Protein AF-A0A532VHI9-F1 (afdb_monomer)

Secondary structure (DSSP, 8-state):
-------S-GGG--EEEETTTTEEEESSS------PPPPHHHHHHIIIIIIHHHHHHHHHHHHHHHHHHHTT--HHHHHHHHHHHHHHHHHHHHHHHSPPBGGGTB--HHHH-TTS-TTS---HHHHHHHHHHHHHGGGGTS-PPPTTT------HHHHHHHHHHHHHHHHHHS-GGG--HHHHHHHHHHHHHHHT--TT-------TT------------

Sequence (221 aa):
MDDYYCEGRAEDVWGSWNSDEGIWRMSKGKKVKLCRPLTVNEKKEVLREHFYYEATMLDFSVERLVEYRKHNKEKIFENMAVDACLLHARNLLEFLFYPSNMKNGYIRAYDVETSWSTNQEKSLWIKKVQERVNDEVTHLTLGRISSRFSGMDWDCCAIRKEFFDVMVEFLSQLSEKYMDKKLGSLRKRISDVLGSYDPQDDSGVTNTSGKIVISRSWTSP

Nearest PDB structures (foldseek):
  8gjg-assembly1_A  TM=3.411E-01  e=8.410E-01  synthetic construct
  7nmz-assembly1_BA  TM=2.128E-01  e=2.151E+00  Homo sapiens

Solvent-accessible surface area (backbone atoms only — not comparable to full-atom values): 13719 Å² total; per-residue (Å²): 132,86,87,78,90,72,97,65,74,81,88,78,71,69,64,51,80,38,84,91,76,77,43,74,52,56,88,70,88,69,84,72,81,75,73,71,81,73,49,75,65,56,42,36,46,48,45,61,64,46,53,47,45,36,55,52,45,28,52,50,20,39,55,48,30,53,49,31,63,73,66,69,50,62,68,67,59,39,50,53,20,49,54,44,28,47,53,26,47,48,54,49,47,48,27,58,48,40,74,77,39,56,91,79,73,41,78,22,40,44,67,64,36,76,86,50,64,50,77,57,80,66,50,76,60,56,51,52,48,52,57,48,44,60,54,58,71,37,39,84,76,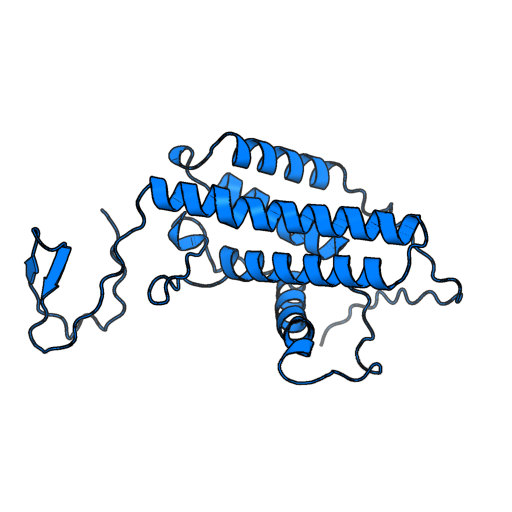80,54,76,78,56,83,88,72,65,81,63,84,81,59,51,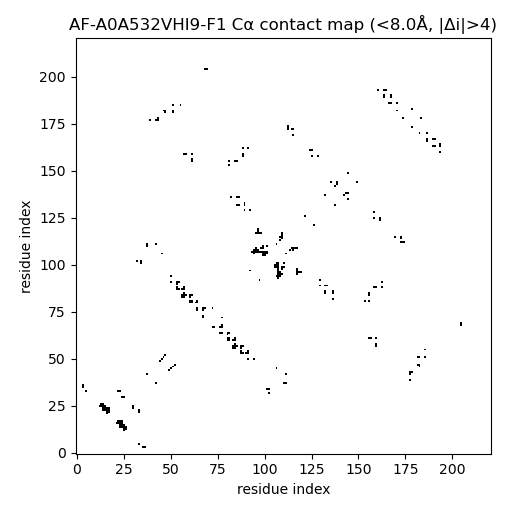65,61,52,51,51,57,51,43,57,53,48,47,52,52,64,68,70,48,59,69,94,60,62,45,74,66,56,54,50,48,48,49,52,47,49,53,52,63,74,66,63,58,90,80,71,68,76,69,82,70,65,99,70,85,70,88,82,82,76,89,74,90,78,85,135

pLDDT: mean 72.54, std 22.3, range [29.14, 97.81]

Structure (mmCIF, N/CA/C/O backbone):
data_AF-A0A532VHI9-F1
#
_entry.id   AF-A0A532VHI9-F1
#
loop_
_atom_site.group_PDB
_atom_site.id
_atom_site.type_symbol
_atom_site.label_atom_id
_atom_site.label_alt_id
_atom_site.label_comp_id
_atom_site.label_asym_id
_atom_site.label_entity_id
_atom_site.label_seq_id
_atom_site.pdbx_PDB_ins_code
_atom_site.Cartn_x
_atom_site.Cartn_y
_atom_site.Cartn_z
_atom_site.occupancy
_atom_site.B_iso_or_equiv
_atom_site.auth_seq_id
_atom_site.auth_comp_id
_atom_site.auth_asym_id
_atom_site.auth_atom_id
_atom_site.pdbx_PDB_model_num
ATOM 1 N N . MET A 1 1 ? -19.816 -3.657 22.963 1.00 32.84 1 MET A N 1
ATOM 2 C CA . MET A 1 1 ? -18.727 -4.223 23.777 1.00 32.84 1 MET A CA 1
ATOM 3 C C . MET A 1 1 ? -17.459 -3.759 23.109 1.00 32.84 1 MET A C 1
ATOM 5 O O . MET A 1 1 ? -17.293 -4.050 21.935 1.00 32.84 1 MET A O 1
ATOM 9 N N . ASP A 1 2 ? -16.681 -2.923 23.788 1.00 31.03 2 ASP A N 1
ATOM 10 C CA . ASP A 1 2 ? -15.383 -2.498 23.274 1.00 31.03 2 ASP A CA 1
ATOM 11 C C . ASP A 1 2 ? -14.382 -3.600 23.623 1.00 31.03 2 ASP A C 1
ATOM 13 O O . ASP A 1 2 ? -14.140 -3.871 24.801 1.00 31.03 2 ASP A O 1
ATOM 17 N N . ASP A 1 3 ? -13.869 -4.288 22.607 1.00 34.00 3 ASP A N 1
ATOM 18 C CA . ASP A 1 3 ? -12.936 -5.395 22.790 1.00 34.00 3 ASP A CA 1
ATOM 19 C C . ASP A 1 3 ? -11.543 -4.839 23.112 1.00 34.00 3 ASP A C 1
ATOM 21 O O . ASP A 1 3 ? -10.826 -4.316 22.257 1.00 34.00 3 ASP A O 1
ATOM 25 N N . TYR A 1 4 ? -11.156 -4.929 24.384 1.00 41.47 4 TYR A N 1
ATOM 26 C CA . TYR A 1 4 ? -9.804 -4.621 24.841 1.00 41.47 4 TYR A CA 1
ATOM 27 C C . TYR A 1 4 ? -8.943 -5.884 24.733 1.00 41.47 4 TYR A C 1
ATOM 29 O O . TYR A 1 4 ? -9.126 -6.839 25.485 1.00 41.47 4 TYR A O 1
ATOM 37 N N . TYR A 1 5 ? -7.984 -5.894 23.806 1.00 38.81 5 TYR A N 1
ATOM 38 C CA . TYR A 1 5 ? -7.060 -7.017 23.641 1.00 38.81 5 TYR A CA 1
ATOM 39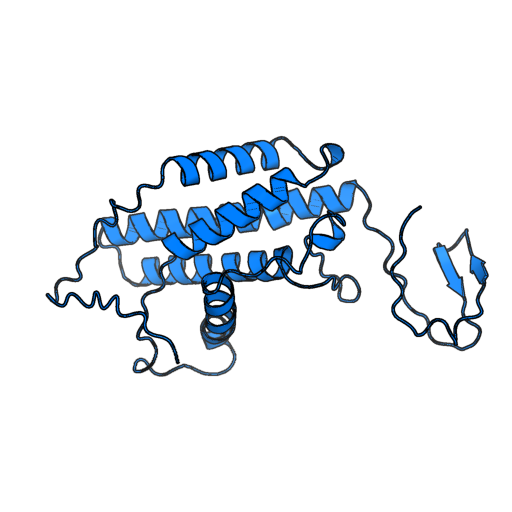 C C . TYR A 1 5 ? -5.941 -6.972 24.696 1.00 38.81 5 TYR A C 1
ATOM 41 O O . TYR A 1 5 ? -5.058 -6.111 24.665 1.00 38.81 5 TYR A O 1
ATOM 49 N N . CYS A 1 6 ? -5.953 -7.942 25.610 1.00 41.66 6 CYS A N 1
ATOM 50 C CA . CYS A 1 6 ? -4.854 -8.243 26.524 1.00 41.66 6 CYS A CA 1
ATOM 51 C C . CYS A 1 6 ? -4.321 -9.642 26.210 1.00 41.66 6 CYS A C 1
ATOM 53 O O . CYS A 1 6 ? -5.011 -10.629 26.437 1.00 41.66 6 CYS A O 1
ATOM 55 N N . GLU A 1 7 ? -3.074 -9.748 25.752 1.00 38.50 7 GLU A N 1
ATOM 56 C CA . GLU A 1 7 ? -2.365 -11.029 25.804 1.00 38.50 7 GLU A CA 1
ATOM 57 C C . GLU A 1 7 ? -1.610 -11.159 27.129 1.00 38.50 7 GLU A C 1
ATOM 59 O O . GLU A 1 7 ? -0.573 -10.528 27.353 1.00 38.50 7 GLU A O 1
ATOM 64 N N . GLY A 1 8 ? -2.173 -12.002 27.987 1.00 37.03 8 GLY A N 1
ATOM 65 C CA . GLY A 1 8 ? -1.601 -12.618 29.178 1.00 37.03 8 GLY A CA 1
ATOM 66 C C . GLY A 1 8 ? -2.524 -13.779 29.556 1.00 37.03 8 GLY A C 1
ATOM 67 O O . GLY A 1 8 ? -3.736 -13.656 29.393 1.00 37.03 8 GLY A O 1
ATOM 68 N N . ARG A 1 9 ? -1.982 -14.928 29.985 1.00 37.00 9 ARG A N 1
ATOM 69 C CA . ARG A 1 9 ? -2.801 -16.075 30.418 1.00 37.00 9 ARG A CA 1
ATOM 70 C C . ARG A 1 9 ? -3.832 -15.598 31.449 1.00 37.00 9 ARG A C 1
ATOM 72 O O . ARG A 1 9 ? -3.457 -14.973 32.437 1.00 37.00 9 ARG A O 1
ATOM 79 N N . ALA A 1 10 ? -5.108 -15.905 31.209 1.00 41.97 10 ALA A N 1
ATOM 80 C CA . ALA A 1 10 ? -6.239 -15.488 32.044 1.00 41.97 10 ALA A CA 1
ATOM 81 C C . ALA A 1 10 ? -6.128 -15.946 33.515 1.00 41.97 10 ALA A C 1
ATOM 83 O O . ALA A 1 10 ? -6.835 -15.436 34.376 1.00 41.97 10 ALA A O 1
ATOM 84 N N . GLU A 1 11 ? -5.225 -16.882 33.808 1.00 40.16 11 GLU A N 1
ATOM 85 C CA . GLU A 1 11 ? -5.067 -17.510 35.119 1.00 40.16 11 GLU A CA 1
ATOM 86 C C . GLU A 1 11 ? -4.307 -16.644 36.149 1.00 40.16 11 GLU A C 1
ATOM 88 O O . GLU A 1 11 ? -4.410 -16.911 37.343 1.00 40.16 11 GLU A O 1
ATOM 93 N N . ASP A 1 12 ? -3.631 -15.560 35.736 1.00 40.38 12 ASP A N 1
ATOM 94 C CA . ASP A 1 12 ? -2.773 -14.752 36.632 1.00 40.38 12 ASP A CA 1
ATOM 95 C C . ASP A 1 12 ? -3.291 -13.327 36.931 1.00 40.38 12 ASP A C 1
ATOM 97 O O . ASP A 1 12 ? -2.598 -12.527 37.568 1.00 40.38 12 ASP A O 1
ATOM 101 N N . VAL A 1 13 ? -4.496 -12.962 36.479 1.00 44.62 13 VAL A N 1
ATOM 102 C CA . VAL A 1 13 ? -4.942 -11.557 36.452 1.00 44.62 13 VAL A CA 1
ATOM 103 C C . VAL A 1 13 ? -6.152 -11.319 37.357 1.00 44.62 13 VAL A C 1
ATOM 105 O O . VAL A 1 13 ? -7.290 -11.254 36.908 1.00 44.62 13 VAL A O 1
ATOM 108 N N . TRP A 1 14 ? -5.896 -11.115 38.652 1.00 42.75 14 TRP A N 1
ATOM 109 C CA . TRP A 1 14 ? -6.848 -10.444 39.544 1.00 42.75 14 TRP A CA 1
ATOM 110 C C . TRP A 1 14 ? -6.468 -8.962 39.637 1.00 42.75 14 TRP A C 1
ATOM 112 O O . TRP A 1 14 ? -5.385 -8.611 40.116 1.00 42.75 14 TRP A O 1
ATOM 122 N N . GLY A 1 15 ? -7.347 -8.084 39.164 1.00 53.50 15 GLY A N 1
ATOM 123 C CA . GLY A 1 15 ? -7.176 -6.633 39.228 1.00 53.50 15 GLY A CA 1
ATOM 124 C C . GLY A 1 15 ? -8.520 -5.914 39.295 1.00 53.50 15 GLY A C 1
ATOM 125 O O . GLY A 1 15 ? -9.573 -6.533 39.155 1.00 53.50 15 GLY A O 1
ATOM 126 N N . SER A 1 16 ? -8.482 -4.607 39.532 1.00 46.72 16 SER A N 1
ATOM 127 C CA . SER A 1 16 ? -9.664 -3.747 39.484 1.00 46.72 16 SER A CA 1
ATOM 128 C C . SER A 1 16 ? -9.492 -2.668 38.418 1.00 46.72 16 SER A C 1
ATOM 130 O O . SER A 1 16 ? -8.393 -2.145 38.193 1.00 46.72 16 SER A O 1
ATOM 132 N N . TRP A 1 17 ? -10.593 -2.361 37.735 1.00 50.62 17 TRP A N 1
ATOM 133 C CA . TRP A 1 17 ? -10.677 -1.260 36.783 1.00 50.62 17 TRP A CA 1
ATOM 134 C C . TRP A 1 17 ? -10.749 0.075 37.529 1.00 50.62 17 TRP A C 1
ATOM 136 O O . TRP A 1 17 ? -11.600 0.238 38.403 1.00 50.62 17 TRP A O 1
ATOM 146 N N . ASN A 1 18 ? -9.881 1.026 37.173 1.00 54.66 18 ASN A N 1
ATOM 147 C CA . ASN A 1 18 ? -10.002 2.418 37.604 1.00 54.66 18 ASN A CA 1
ATOM 148 C C . ASN A 1 18 ? -10.544 3.268 36.445 1.00 54.66 18 ASN A C 1
ATOM 150 O O . ASN A 1 18 ? -9.825 3.523 35.474 1.00 54.66 18 ASN A O 1
ATOM 154 N N . SER A 1 19 ? -11.802 3.704 36.556 1.00 44.75 19 SER A N 1
ATOM 155 C CA . SER A 1 19 ? -12.499 4.493 35.532 1.00 44.75 19 SER A CA 1
ATOM 156 C C . SER A 1 19 ? -11.853 5.846 35.255 1.00 44.75 19 SER A C 1
ATOM 158 O O . SER A 1 19 ? -11.925 6.319 34.125 1.00 44.75 19 SER A O 1
ATOM 160 N N . ASP A 1 20 ? -11.194 6.439 36.249 1.00 44.94 20 ASP A N 1
ATOM 161 C CA . ASP A 1 20 ? -10.670 7.805 36.152 1.00 44.94 20 ASP A CA 1
ATOM 162 C C . ASP A 1 20 ? -9.334 7.854 35.402 1.00 44.94 20 ASP A C 1
ATOM 164 O O . ASP A 1 20 ? -8.968 8.866 34.810 1.00 44.94 20 ASP A O 1
ATOM 168 N N . GLU A 1 21 ? -8.605 6.737 35.402 1.00 47.91 21 GLU A N 1
ATOM 169 C CA . GLU A 1 21 ? -7.289 6.618 34.769 1.00 47.91 21 GLU A CA 1
ATOM 170 C C . GLU A 1 21 ? -7.330 5.794 33.474 1.00 47.91 21 GLU A C 1
ATOM 172 O O . GLU A 1 21 ? -6.388 5.848 32.685 1.00 47.91 21 GLU A O 1
ATOM 177 N N . GLY A 1 22 ? -8.388 5.006 33.249 1.00 48.16 22 GLY A N 1
ATOM 178 C CA . GLY A 1 22 ? -8.462 4.060 32.132 1.00 48.16 22 GLY A CA 1
ATOM 179 C C . GLY A 1 22 ? -7.427 2.930 32.229 1.00 48.16 22 GLY A C 1
ATOM 180 O O . GLY A 1 22 ? -6.965 2.420 31.207 1.00 48.16 22 GLY A O 1
ATOM 181 N N . ILE A 1 23 ? -7.010 2.565 33.448 1.00 46.72 23 ILE A N 1
ATOM 182 C CA . ILE A 1 23 ? -5.926 1.607 33.711 1.00 46.72 23 ILE A CA 1
ATOM 183 C C . ILE A 1 23 ? -6.438 0.465 34.599 1.00 46.72 23 ILE A C 1
ATOM 185 O O . ILE A 1 23 ? -7.063 0.693 35.635 1.00 46.72 23 ILE A O 1
ATOM 189 N N . TRP A 1 24 ? -6.099 -0.775 34.231 1.00 50.56 24 TRP A N 1
ATOM 190 C CA . TRP A 1 24 ? -6.178 -1.928 35.132 1.00 50.56 24 TRP A CA 1
ATOM 191 C C . TRP A 1 24 ? -4.987 -1.933 36.093 1.00 50.56 24 TRP A C 1
ATOM 193 O O . TRP A 1 24 ? -3.831 -1.984 35.662 1.00 50.56 24 TRP A O 1
ATOM 203 N N . ARG A 1 25 ? -5.249 -1.913 37.405 1.00 45.59 25 ARG A N 1
ATOM 204 C CA . ARG A 1 25 ? -4.199 -2.078 38.423 1.00 45.59 25 ARG A CA 1
ATOM 205 C C . ARG A 1 25 ? -4.086 -3.556 38.800 1.00 45.59 25 ARG A C 1
ATOM 207 O O . ARG A 1 25 ? -5.011 -4.128 39.368 1.00 45.59 25 ARG A O 1
ATOM 214 N N . MET A 1 26 ? -2.946 -4.171 38.476 1.00 52.72 26 MET A N 1
ATOM 215 C CA . MET A 1 26 ? -2.630 -5.552 38.863 1.00 52.72 26 MET A CA 1
ATOM 216 C C . MET A 1 26 ? -1.827 -5.603 40.167 1.00 52.72 26 MET A C 1
ATOM 218 O O . MET A 1 26 ? -0.990 -4.733 40.420 1.00 52.72 26 MET A O 1
ATOM 222 N N . SER A 1 27 ? -2.045 -6.647 40.976 1.00 47.78 27 SER A N 1
ATOM 223 C CA . SER A 1 27 ? -1.503 -6.777 42.341 1.00 47.78 27 SER A CA 1
ATOM 224 C C . SER A 1 27 ? 0.020 -6.962 42.437 1.00 47.78 27 SER A C 1
ATOM 226 O O . SER A 1 27 ? 0.568 -6.907 43.535 1.00 47.78 27 SER A O 1
ATOM 228 N N . LYS A 1 28 ? 0.748 -7.118 41.322 1.00 52.69 28 LYS A N 1
ATOM 229 C CA . LYS A 1 28 ? 2.218 -7.204 41.327 1.00 52.69 28 LYS A CA 1
ATOM 230 C C . LYS A 1 28 ? 2.853 -6.449 40.158 1.00 52.69 28 LYS A C 1
ATOM 232 O O . LYS A 1 28 ? 3.155 -7.020 39.118 1.00 52.69 28 LYS A O 1
ATOM 237 N N . GLY A 1 29 ? 3.080 -5.150 40.361 1.00 49.00 29 GLY A N 1
ATOM 238 C CA . GLY A 1 29 ? 4.249 -4.380 39.894 1.00 49.00 29 GLY A CA 1
ATOM 239 C C . GLY A 1 29 ? 4.540 -4.205 38.395 1.00 49.00 29 GLY A C 1
ATOM 240 O O . GLY A 1 29 ? 5.327 -3.324 38.053 1.00 49.00 29 GLY A O 1
ATOM 241 N N . LYS A 1 30 ? 3.937 -4.966 37.478 1.00 46.50 30 LYS A N 1
ATOM 242 C CA . LYS A 1 30 ? 4.158 -4.799 36.036 1.00 46.50 30 LYS A CA 1
ATOM 243 C C . LYS A 1 30 ? 3.080 -3.877 35.474 1.00 46.50 30 LYS A C 1
ATOM 245 O O . LYS A 1 30 ? 1.949 -4.296 35.247 1.00 46.50 30 LYS A O 1
ATOM 250 N N . LYS A 1 31 ? 3.426 -2.600 35.268 1.00 47.69 31 LYS A N 1
ATOM 251 C CA . LYS A 1 31 ? 2.578 -1.655 34.528 1.00 47.69 31 LYS A CA 1
ATOM 252 C C . LYS A 1 31 ? 2.482 -2.141 33.082 1.00 47.69 31 LYS A C 1
ATOM 254 O O . LYS A 1 31 ? 3.381 -1.897 32.282 1.00 47.69 31 LYS A O 1
ATOM 259 N N . VAL A 1 32 ? 1.418 -2.862 32.753 1.00 51.28 32 VAL A N 1
ATOM 260 C CA . VAL A 1 32 ? 1.070 -3.125 31.358 1.00 51.28 32 VAL A CA 1
ATOM 261 C C . VAL A 1 32 ? 0.472 -1.830 30.825 1.00 51.28 32 VAL A C 1
ATOM 263 O O . VAL A 1 32 ? -0.560 -1.375 31.314 1.00 51.28 32 VAL A O 1
ATOM 266 N N . LYS A 1 33 ? 1.141 -1.192 29.861 1.00 53.00 33 LYS A N 1
ATOM 267 C CA . LYS A 1 33 ? 0.544 -0.076 29.127 1.00 53.00 33 LYS A CA 1
ATOM 268 C C . LYS A 1 33 ? -0.559 -0.676 28.260 1.00 53.00 33 LYS A C 1
ATOM 270 O O . LYS A 1 33 ? -0.270 -1.268 27.225 1.00 53.00 33 LYS A O 1
ATOM 275 N N . LEU A 1 34 ? -1.801 -0.594 28.732 1.00 52.94 34 LEU A N 1
ATOM 276 C CA . LEU A 1 34 ? -2.970 -0.909 27.922 1.00 52.94 34 LEU A CA 1
ATOM 277 C C . LEU A 1 34 ? -2.932 0.001 26.694 1.00 52.94 34 LEU A C 1
ATOM 279 O O . LEU A 1 34 ? -2.950 1.228 26.811 1.00 52.94 34 LEU A O 1
ATOM 283 N N . CYS A 1 35 ? -2.828 -0.602 25.514 1.00 63.97 35 CYS A N 1
ATOM 284 C CA . CYS A 1 35 ? -3.107 0.104 24.277 1.00 63.97 35 CYS A CA 1
ATOM 285 C C . CYS A 1 35 ? -4.603 0.401 24.296 1.00 63.97 35 CYS A C 1
ATOM 287 O O . CYS A 1 35 ? -5.418 -0.512 24.177 1.00 63.97 35 CYS A O 1
ATOM 289 N N . ARG A 1 36 ? -4.974 1.665 24.523 1.00 81.69 36 ARG A N 1
ATOM 290 C CA . ARG A 1 36 ? -6.371 2.062 24.363 1.00 81.69 36 ARG A CA 1
ATOM 291 C C . ARG A 1 36 ? -6.799 1.819 22.908 1.00 81.69 36 ARG A C 1
ATOM 293 O O . ARG A 1 36 ? -5.963 1.984 22.014 1.00 81.69 36 ARG A O 1
ATOM 300 N N . PRO A 1 37 ? -8.074 1.488 22.660 1.00 83.31 37 PRO A N 1
ATOM 301 C CA . PRO A 1 37 ? -8.613 1.461 21.311 1.00 83.31 37 PRO A CA 1
ATOM 302 C C . PRO A 1 37 ? -8.367 2.793 20.596 1.00 83.31 37 PRO A C 1
ATOM 304 O O . P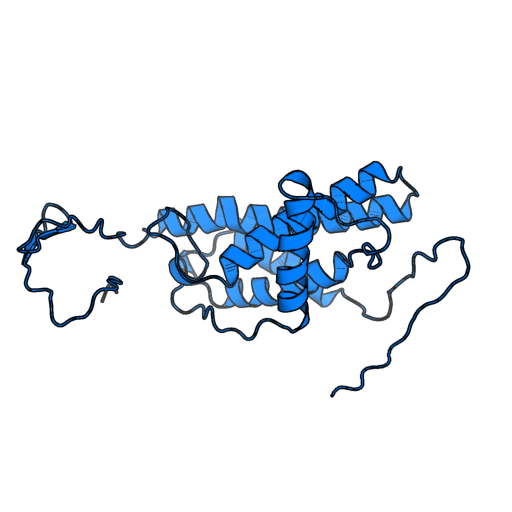RO A 1 37 ? -8.391 3.868 21.212 1.00 83.31 37 PRO A O 1
ATOM 307 N N . LEU A 1 38 ? -8.137 2.716 19.285 1.00 87.69 38 LEU A N 1
ATOM 308 C CA . LEU A 1 38 ? -8.064 3.905 18.445 1.00 87.69 38 LEU A CA 1
ATOM 309 C C . LEU A 1 38 ? -9.434 4.581 18.398 1.00 87.69 38 LEU A C 1
ATOM 311 O O . LEU A 1 38 ? -10.461 3.945 18.144 1.00 87.69 38 LEU A O 1
ATOM 315 N N . THR A 1 39 ? -9.437 5.893 18.592 1.00 92.75 39 THR A N 1
ATOM 316 C CA . THR A 1 39 ? -10.614 6.728 18.371 1.00 92.75 39 THR A CA 1
ATOM 317 C C . THR A 1 39 ? -10.981 6.747 16.888 1.00 92.75 39 THR A C 1
ATOM 319 O O . THR A 1 39 ? -10.168 6.460 16.007 1.00 92.75 39 THR A O 1
ATOM 322 N N . VAL A 1 40 ? -12.219 7.145 16.580 1.00 92.25 40 VAL A N 1
ATOM 323 C CA . VAL A 1 40 ? -12.673 7.298 15.187 1.00 92.25 40 VAL A CA 1
ATOM 324 C C . VAL A 1 40 ? -11.785 8.270 14.403 1.00 92.25 40 VAL A C 1
ATOM 326 O O . VAL A 1 40 ? -11.520 8.032 13.228 1.00 92.25 40 VAL A O 1
ATOM 329 N N . ASN A 1 41 ? -11.305 9.338 15.044 1.00 93.25 41 ASN A N 1
ATOM 330 C CA . ASN A 1 41 ? -10.456 10.332 14.392 1.00 93.25 41 ASN A CA 1
ATOM 331 C C . ASN A 1 41 ? -9.055 9.788 14.102 1.00 93.25 41 ASN A C 1
ATOM 333 O O . ASN A 1 41 ? -8.577 9.971 12.990 1.00 93.25 41 ASN A O 1
ATOM 337 N N . GLU A 1 42 ? -8.449 9.050 15.034 1.00 93.00 42 GLU A N 1
ATOM 338 C CA . GLU A 1 42 ? -7.143 8.414 14.802 1.00 93.00 42 GLU A CA 1
ATOM 339 C C . GLU A 1 42 ? -7.210 7.388 13.671 1.00 93.00 42 GLU A C 1
ATOM 341 O O . GLU A 1 42 ? -6.346 7.363 12.801 1.00 93.00 42 GLU A O 1
ATOM 346 N N . LYS A 1 43 ? -8.279 6.584 13.622 1.00 94.38 43 LYS A N 1
ATOM 347 C CA . LYS A 1 43 ? -8.512 5.649 12.512 1.00 94.38 43 LYS A CA 1
ATOM 348 C C . LYS A 1 43 ? -8.609 6.378 11.171 1.00 94.38 43 LYS A C 1
ATOM 350 O O . LYS A 1 43 ? -7.984 5.963 10.199 1.00 94.38 43 LYS A O 1
ATOM 355 N N . LYS A 1 44 ? -9.357 7.486 11.118 1.00 94.88 44 LYS A N 1
ATOM 356 C CA . LYS A 1 44 ? -9.456 8.328 9.915 1.00 94.88 44 LYS A CA 1
ATOM 357 C C . LYS A 1 44 ? -8.114 8.927 9.516 1.00 94.88 44 LYS A C 1
ATOM 359 O O . LYS A 1 44 ? -7.810 8.966 8.332 1.00 94.88 44 LYS A O 1
ATOM 364 N N . GLU A 1 45 ? -7.338 9.410 10.476 1.00 93.44 45 GLU A N 1
ATOM 365 C CA . GLU A 1 45 ? -6.027 10.004 10.226 1.00 93.44 45 GLU A CA 1
ATOM 366 C C . GLU A 1 45 ? -5.060 8.973 9.647 1.00 93.44 45 GLU A C 1
ATOM 368 O O . GLU A 1 45 ? -4.488 9.212 8.588 1.00 93.44 45 GLU A O 1
ATOM 373 N N . VAL A 1 46 ? -4.988 7.777 10.239 1.00 94.25 46 VAL A N 1
ATOM 374 C CA . VAL A 1 46 ? -4.175 6.670 9.711 1.00 94.25 46 VAL A CA 1
ATOM 375 C C . VAL A 1 46 ? -4.558 6.331 8.274 1.00 94.25 46 VAL A C 1
ATOM 377 O O . VAL A 1 46 ? -3.690 6.183 7.414 1.00 94.25 46 VAL A O 1
ATOM 380 N N . LEU A 1 47 ? -5.856 6.246 7.985 1.00 96.06 47 LEU A N 1
ATOM 381 C CA . LEU A 1 47 ? -6.317 5.942 6.635 1.00 96.06 47 LEU A CA 1
ATOM 382 C C . LEU A 1 47 ? -5.993 7.061 5.632 1.00 96.06 47 LEU A C 1
ATOM 384 O O . LEU A 1 47 ? -5.616 6.782 4.494 1.00 96.06 47 LEU A O 1
ATOM 388 N N . ARG A 1 48 ? -6.150 8.327 6.031 1.00 92.44 48 ARG A N 1
ATOM 389 C CA . ARG A 1 48 ? -5.988 9.489 5.141 1.00 92.44 48 ARG A CA 1
ATOM 390 C C . ARG A 1 48 ? -4.538 9.889 4.916 1.00 92.44 48 ARG A C 1
ATOM 392 O O . ARG A 1 48 ? -4.217 10.327 3.815 1.00 92.44 48 ARG A O 1
ATOM 399 N N . GLU A 1 49 ? -3.705 9.791 5.942 1.00 91.31 49 GLU A N 1
ATOM 400 C CA . GLU A 1 49 ? -2.326 10.280 5.907 1.00 91.31 49 GLU A CA 1
ATOM 401 C C . GLU A 1 49 ? -1.333 9.161 5.602 1.00 91.31 49 GLU A C 1
ATOM 403 O O . GLU A 1 49 ? -0.353 9.404 4.907 1.00 91.31 49 GLU A O 1
ATOM 408 N N . HIS A 1 50 ? -1.599 7.925 6.041 1.00 94.25 50 HIS A N 1
ATOM 409 C CA . HIS A 1 50 ? -0.693 6.802 5.796 1.00 94.25 50 HIS A CA 1
ATOM 410 C C . HIS A 1 50 ? -1.207 5.894 4.686 1.00 94.25 50 HIS A C 1
ATOM 412 O O . HIS A 1 50 ? -0.592 5.831 3.629 1.00 94.25 50 HIS A O 1
ATOM 418 N N . PHE A 1 51 ? -2.359 5.243 4.857 1.00 96.75 51 PHE A N 1
ATOM 419 C CA . PHE A 1 51 ? -2.831 4.271 3.861 1.00 96.75 51 PHE A CA 1
ATOM 420 C C . PHE A 1 51 ? -3.023 4.897 2.468 1.00 96.75 51 PHE A C 1
ATOM 422 O O . PHE A 1 51 ? -2.502 4.384 1.479 1.00 96.75 51 PHE A O 1
ATOM 429 N N . TYR A 1 52 ? -3.711 6.042 2.385 1.00 97.19 52 TYR A N 1
ATOM 430 C CA . TYR A 1 52 ? -3.903 6.761 1.123 1.00 97.19 52 TYR A CA 1
ATOM 431 C C . TYR A 1 52 ? -2.576 7.198 0.485 1.00 97.19 52 TYR A C 1
ATOM 433 O O . TYR A 1 52 ? -2.427 7.109 -0.736 1.00 97.19 52 TYR A O 1
ATOM 441 N N . TYR A 1 53 ? -1.625 7.675 1.295 1.00 96.94 53 TYR A N 1
ATOM 442 C CA . TYR A 1 53 ? -0.307 8.091 0.818 1.00 96.94 53 TYR A CA 1
ATOM 443 C C . TYR A 1 53 ? 0.443 6.908 0.207 1.00 96.94 53 TYR A C 1
ATOM 445 O O . TYR A 1 53 ? 0.825 6.978 -0.958 1.00 96.94 53 TYR A O 1
ATOM 453 N N . GLU A 1 54 ? 0.569 5.801 0.940 1.00 97.75 54 GLU A N 1
ATOM 454 C CA . GLU A 1 54 ? 1.281 4.607 0.474 1.00 97.75 54 GLU A CA 1
ATOM 455 C C . GLU A 1 54 ? 0.644 4.028 -0.802 1.00 97.75 54 GLU A C 1
ATOM 457 O O . GLU A 1 54 ? 1.348 3.727 -1.765 1.00 97.75 54 GLU A O 1
ATOM 462 N N . ALA A 1 55 ? -0.691 3.955 -0.864 1.00 97.44 55 ALA A N 1
ATOM 463 C CA . ALA A 1 55 ? -1.419 3.493 -2.048 1.00 97.44 55 ALA A CA 1
ATOM 464 C C . ALA A 1 55 ? -1.177 4.389 -3.275 1.00 97.44 55 ALA A C 1
ATOM 466 O O . ALA A 1 55 ? -0.924 3.899 -4.378 1.00 97.44 55 ALA A O 1
ATOM 467 N N . THR A 1 56 ? -1.226 5.710 -3.084 1.00 97.00 56 THR A N 1
ATOM 468 C CA . THR A 1 56 ? -1.006 6.683 -4.165 1.00 97.00 56 THR A CA 1
ATOM 469 C C . THR A 1 56 ? 0.444 6.663 -4.639 1.00 97.00 56 THR A C 1
ATOM 471 O O . THR A 1 56 ? 0.701 6.759 -5.838 1.00 97.00 56 THR A O 1
ATOM 474 N N . MET A 1 57 ? 1.394 6.526 -3.716 1.00 97.81 57 MET A N 1
ATOM 475 C CA . MET A 1 57 ? 2.814 6.477 -4.040 1.00 97.81 57 MET A CA 1
ATOM 476 C C . MET A 1 57 ? 3.199 5.185 -4.761 1.00 97.81 57 MET A C 1
ATOM 478 O O . MET A 1 57 ? 3.981 5.242 -5.712 1.00 97.81 57 MET A O 1
ATOM 482 N N . LEU A 1 58 ? 2.609 4.044 -4.382 1.00 96.44 58 LEU A N 1
ATOM 483 C CA . LEU A 1 58 ? 2.748 2.799 -5.136 1.00 96.44 58 LEU A CA 1
ATOM 484 C C . LEU A 1 58 ? 2.282 2.997 -6.584 1.00 96.44 58 LEU A C 1
ATOM 486 O O . LEU A 1 58 ? 3.046 2.729 -7.508 1.00 96.44 58 LEU A O 1
ATOM 490 N N . ASP A 1 59 ? 1.074 3.525 -6.793 1.00 96.81 59 ASP A N 1
ATOM 491 C CA . ASP A 1 59 ? 0.547 3.749 -8.144 1.00 96.81 59 ASP A CA 1
ATOM 492 C C . ASP A 1 59 ? 1.433 4.694 -8.965 1.00 96.81 59 ASP A C 1
ATOM 494 O O . ASP A 1 59 ? 1.867 4.367 -10.070 1.00 96.81 59 ASP A O 1
ATOM 498 N N . PHE A 1 60 ? 1.779 5.839 -8.376 1.00 96.75 60 PHE A N 1
ATOM 499 C CA . PHE A 1 60 ? 2.618 6.850 -9.006 1.00 96.75 60 PHE A CA 1
ATOM 500 C C . PHE A 1 60 ? 3.993 6.301 -9.400 1.00 96.75 60 PHE A C 1
ATOM 502 O O . PHE A 1 60 ? 4.481 6.586 -10.493 1.00 96.75 60 PHE A O 1
ATOM 509 N N . SER A 1 61 ? 4.627 5.508 -8.531 1.00 96.12 61 SER A N 1
ATOM 510 C CA . SER A 1 61 ? 5.938 4.915 -8.816 1.00 96.12 61 SER A CA 1
ATOM 511 C C . SER A 1 61 ? 5.894 3.986 -10.033 1.00 96.12 61 SER A C 1
ATOM 513 O O . SER A 1 61 ? 6.796 4.014 -10.870 1.00 96.12 61 SER A O 1
ATOM 515 N N . VAL A 1 62 ? 4.801 3.237 -10.195 1.00 94.81 62 VAL A N 1
ATOM 516 C CA . VAL A 1 62 ? 4.598 2.322 -11.323 1.00 94.81 62 VAL A CA 1
ATOM 517 C C . VAL A 1 62 ? 4.307 3.102 -12.605 1.00 94.81 62 VAL A C 1
ATOM 519 O O . VAL A 1 62 ? 4.909 2.812 -13.637 1.00 94.81 62 VAL A O 1
ATOM 522 N N . GLU A 1 63 ? 3.459 4.135 -12.549 1.00 95.00 63 GLU A N 1
ATOM 523 C CA . GLU A 1 63 ? 3.219 5.040 -13.686 1.00 95.00 63 GLU A CA 1
ATOM 524 C C . GLU A 1 63 ? 4.525 5.678 -14.184 1.00 95.00 63 GLU A C 1
ATOM 526 O O . GLU A 1 63 ? 4.803 5.685 -15.386 1.00 95.00 63 GLU A O 1
ATOM 531 N N . ARG A 1 64 ? 5.363 6.164 -13.259 1.00 95.12 64 ARG A N 1
ATOM 532 C CA . ARG A 1 64 ? 6.674 6.743 -13.582 1.00 95.12 64 ARG A CA 1
ATOM 533 C C . ARG A 1 64 ? 7.628 5.709 -14.167 1.00 95.12 64 ARG A C 1
ATOM 535 O O . ARG A 1 64 ? 8.301 6.015 -15.145 1.00 95.12 64 ARG A O 1
ATOM 542 N N . LEU A 1 65 ? 7.663 4.488 -13.633 1.00 91.19 65 LEU A N 1
ATOM 543 C CA . LEU A 1 65 ? 8.493 3.413 -14.182 1.00 91.19 65 LEU A CA 1
ATOM 544 C C . LEU A 1 65 ? 8.120 3.094 -15.637 1.00 91.19 65 LEU A C 1
ATOM 546 O O . LEU A 1 65 ? 9.008 2.974 -16.484 1.00 91.19 65 LEU A O 1
ATOM 550 N N . VAL A 1 66 ? 6.822 2.988 -15.937 1.00 92.12 66 VAL A N 1
ATOM 551 C CA . VAL A 1 66 ? 6.321 2.765 -17.305 1.00 92.12 66 VAL A CA 1
ATOM 552 C C . VAL A 1 66 ? 6.733 3.915 -18.223 1.00 92.12 66 VAL A C 1
ATOM 554 O O . VAL A 1 66 ? 7.246 3.681 -19.317 1.00 92.12 66 VAL A O 1
ATOM 557 N N . GLU A 1 67 ? 6.568 5.159 -17.772 1.00 92.31 67 GLU A N 1
ATOM 558 C CA . GLU A 1 67 ? 6.976 6.347 -18.523 1.00 92.31 67 GLU A CA 1
ATOM 559 C C . GLU A 1 67 ? 8.490 6.367 -18.801 1.00 92.31 67 GLU A C 1
ATOM 561 O O . GLU A 1 67 ? 8.912 6.609 -19.934 1.00 92.31 67 GLU A O 1
ATOM 566 N N . TYR A 1 68 ? 9.318 6.072 -17.797 1.00 90.06 68 TYR A N 1
ATOM 567 C CA . TYR A 1 68 ? 10.775 6.066 -17.930 1.00 90.06 68 TYR A CA 1
ATOM 568 C C . TYR A 1 68 ? 11.264 5.007 -18.912 1.00 90.06 68 TYR A C 1
ATOM 570 O O . TYR A 1 68 ? 12.081 5.330 -19.780 1.00 90.06 68 TYR A O 1
ATOM 578 N N . ARG A 1 69 ? 10.699 3.795 -18.843 1.00 86.94 69 ARG A N 1
ATOM 579 C CA . ARG A 1 69 ? 10.982 2.714 -19.798 1.00 86.94 69 ARG A CA 1
ATOM 580 C C . ARG A 1 69 ? 10.539 3.088 -21.214 1.00 86.94 69 ARG A C 1
ATOM 582 O O . ARG A 1 69 ? 11.298 2.912 -22.159 1.00 86.94 69 ARG A O 1
ATOM 589 N N . LYS A 1 70 ? 9.345 3.674 -21.372 1.00 89.25 70 LYS A N 1
ATOM 590 C CA . LYS A 1 70 ? 8.809 4.094 -22.681 1.00 89.25 70 LYS A CA 1
ATOM 591 C C . LYS A 1 70 ? 9.662 5.169 -23.356 1.00 89.25 70 LYS A C 1
ATOM 593 O O . LYS A 1 70 ? 9.804 5.172 -24.576 1.00 89.25 70 LYS A O 1
ATOM 598 N N . HIS A 1 71 ? 10.208 6.097 -22.576 1.00 89.38 71 HIS A N 1
ATOM 599 C CA . HIS A 1 71 ? 10.994 7.219 -23.086 1.00 89.38 71 HIS A CA 1
ATOM 600 C C . HIS A 1 71 ? 12.510 6.984 -23.049 1.00 89.38 71 HIS A C 1
ATOM 602 O O . HIS A 1 71 ? 13.255 7.944 -23.254 1.00 89.38 71 HIS A O 1
ATOM 608 N N . ASN A 1 72 ? 12.967 5.745 -22.808 1.00 83.31 72 ASN A N 1
ATOM 609 C CA . ASN A 1 72 ? 14.386 5.378 -22.701 1.00 83.31 72 ASN A CA 1
ATOM 610 C C . ASN A 1 72 ? 15.176 6.350 -21.807 1.00 83.31 72 ASN A C 1
ATOM 612 O O . ASN A 1 72 ? 16.241 6.848 -22.182 1.00 83.31 72 ASN A O 1
ATOM 616 N N . LYS A 1 73 ? 14.609 6.691 -20.644 1.00 81.25 73 LYS A N 1
ATOM 617 C CA . LYS A 1 73 ? 15.275 7.561 -19.669 1.00 81.25 73 LYS A CA 1
ATOM 618 C C . LYS A 1 73 ? 16.499 6.858 -19.084 1.00 81.25 73 LYS A C 1
ATOM 620 O O . LYS A 1 73 ? 16.653 5.644 -19.174 1.00 81.25 73 LYS A O 1
ATOM 625 N N . GLU A 1 74 ? 17.382 7.638 -18.466 1.00 83.44 74 GLU A N 1
ATOM 626 C CA . GLU A 1 74 ? 18.551 7.081 -17.791 1.00 83.44 74 GLU A CA 1
ATOM 627 C C . GLU A 1 74 ? 18.144 6.029 -16.753 1.00 83.44 74 GLU A C 1
ATOM 629 O O . GLU A 1 74 ? 17.187 6.218 -15.997 1.00 83.44 74 GLU A O 1
ATOM 634 N N . LYS A 1 75 ? 18.927 4.946 -16.672 1.00 81.94 75 LYS A N 1
ATOM 635 C CA . LYS A 1 75 ? 18.657 3.804 -15.788 1.00 81.94 75 LYS A CA 1
ATOM 636 C C . LYS A 1 75 ? 18.474 4.202 -14.319 1.00 81.94 75 LYS A C 1
ATOM 638 O O . LYS A 1 75 ? 17.763 3.523 -13.586 1.00 81.94 75 LYS A O 1
ATOM 643 N N . ILE A 1 76 ? 19.079 5.313 -13.894 1.00 84.75 76 ILE A N 1
ATOM 644 C CA . ILE A 1 76 ? 18.928 5.843 -12.536 1.00 84.75 76 ILE A CA 1
ATOM 645 C C . ILE A 1 76 ? 17.469 6.176 -12.196 1.00 84.75 76 ILE A C 1
ATOM 647 O O . ILE A 1 76 ? 17.024 5.855 -11.100 1.00 84.75 76 ILE A O 1
ATOM 651 N N . PHE A 1 77 ? 16.698 6.727 -13.138 1.00 87.69 77 PHE A N 1
ATOM 652 C CA . PHE A 1 77 ? 15.292 7.064 -12.911 1.00 87.69 77 PHE A CA 1
ATOM 653 C C . PHE A 1 77 ? 14.412 5.817 -12.829 1.00 87.69 77 PHE A C 1
ATOM 655 O O . PHE A 1 77 ? 13.516 5.754 -11.990 1.00 87.69 77 PHE A O 1
ATOM 662 N N . GLU A 1 78 ? 14.695 4.798 -13.647 1.00 85.12 78 GLU A N 1
ATOM 663 C CA . GLU A 1 78 ? 14.024 3.500 -13.526 1.00 85.12 78 GLU A CA 1
ATOM 664 C C . GLU A 1 78 ? 14.284 2.866 -12.160 1.00 85.12 78 GLU A C 1
ATOM 666 O O . GLU A 1 78 ? 13.343 2.428 -11.504 1.00 85.12 78 GLU A O 1
ATOM 671 N N . ASN A 1 79 ? 15.544 2.852 -11.716 1.00 85.31 79 ASN A N 1
ATOM 672 C CA . ASN A 1 79 ? 15.914 2.284 -10.422 1.00 85.31 79 ASN A CA 1
ATOM 673 C C . ASN A 1 79 ? 15.225 3.032 -9.272 1.00 85.31 79 ASN A C 1
ATOM 675 O O . ASN A 1 79 ? 14.638 2.393 -8.410 1.00 85.31 79 ASN A O 1
ATOM 679 N N . MET A 1 80 ? 15.201 4.370 -9.307 1.00 88.12 80 MET A N 1
ATOM 680 C CA . MET A 1 80 ? 14.476 5.174 -8.315 1.00 88.12 80 MET A CA 1
ATOM 681 C C . MET A 1 80 ? 12.979 4.836 -8.266 1.00 88.12 80 MET A C 1
ATOM 683 O O . MET A 1 80 ? 12.395 4.783 -7.184 1.00 88.12 80 MET A O 1
ATOM 687 N N . ALA A 1 81 ? 12.346 4.612 -9.421 1.00 89.56 81 ALA A N 1
ATOM 688 C CA . ALA A 1 81 ? 10.933 4.245 -9.484 1.00 89.56 81 ALA A CA 1
ATOM 689 C C . ALA A 1 81 ? 10.677 2.822 -8.956 1.00 89.56 81 ALA A C 1
ATOM 691 O O . ALA A 1 81 ? 9.689 2.604 -8.256 1.00 89.56 81 ALA A O 1
ATOM 692 N N . VAL A 1 82 ? 11.578 1.874 -9.239 1.00 88.75 82 VAL A N 1
ATOM 693 C CA . VAL A 1 82 ? 11.532 0.521 -8.662 1.00 88.75 82 VAL A CA 1
ATOM 694 C C . VAL A 1 82 ? 11.685 0.587 -7.143 1.00 88.75 82 VAL A C 1
ATOM 696 O O . VAL A 1 82 ? 10.833 0.057 -6.438 1.00 88.75 82 VAL A O 1
ATOM 699 N N . ASP A 1 83 ? 12.694 1.291 -6.630 1.00 88.31 83 ASP A N 1
ATOM 700 C CA . ASP A 1 83 ? 12.934 1.419 -5.188 1.00 88.31 83 ASP A CA 1
ATOM 701 C C . ASP A 1 83 ? 11.715 2.013 -4.468 1.00 88.31 83 ASP A C 1
ATOM 703 O O . ASP A 1 83 ? 11.275 1.488 -3.442 1.00 88.31 83 ASP A O 1
ATOM 707 N N . ALA A 1 84 ? 11.111 3.061 -5.040 1.00 92.00 84 ALA A N 1
ATOM 708 C CA . ALA A 1 84 ? 9.875 3.642 -4.525 1.00 92.00 84 ALA A CA 1
ATOM 709 C C . ALA A 1 84 ? 8.719 2.626 -4.540 1.00 92.00 84 ALA A C 1
ATOM 711 O O . ALA A 1 84 ? 8.040 2.456 -3.526 1.00 92.00 84 ALA A O 1
ATOM 712 N N . CYS A 1 85 ? 8.518 1.904 -5.648 1.00 92.06 85 CYS A N 1
ATOM 713 C CA . CYS A 1 85 ? 7.478 0.878 -5.746 1.00 92.06 85 CYS A CA 1
ATOM 714 C C . CYS A 1 85 ? 7.619 -0.184 -4.651 1.00 92.06 85 CYS A C 1
ATOM 716 O O . CYS A 1 85 ? 6.628 -0.536 -4.010 1.00 92.06 85 CYS A O 1
ATOM 718 N N . LEU A 1 86 ? 8.831 -0.690 -4.423 1.00 89.75 86 LEU A N 1
ATOM 719 C CA . LEU A 1 86 ? 9.080 -1.751 -3.446 1.00 89.75 86 LEU A CA 1
ATOM 720 C C . LEU A 1 86 ? 8.931 -1.255 -2.009 1.00 89.75 86 LEU A C 1
ATOM 722 O O . LEU A 1 86 ? 8.371 -1.969 -1.177 1.00 89.75 86 LEU A O 1
ATOM 726 N N . LEU A 1 87 ? 9.374 -0.029 -1.721 1.00 91.56 87 LEU A N 1
ATOM 727 C CA . LEU A 1 87 ? 9.202 0.596 -0.412 1.00 91.56 87 LEU A CA 1
ATOM 728 C C . LEU A 1 87 ? 7.717 0.734 -0.051 1.00 91.56 87 LEU A C 1
ATOM 730 O O . LEU A 1 87 ? 7.293 0.281 1.012 1.00 91.56 87 LEU A O 1
ATOM 734 N N . HIS A 1 88 ? 6.915 1.308 -0.947 1.00 94.94 88 HIS A N 1
ATOM 735 C CA . HIS A 1 88 ? 5.490 1.526 -0.689 1.00 94.94 88 HIS A CA 1
ATOM 736 C C . HIS A 1 88 ? 4.702 0.208 -0.675 1.00 94.94 88 HIS A C 1
ATOM 738 O O . HIS A 1 88 ? 3.827 0.018 0.172 1.00 94.94 88 HIS A O 1
ATOM 744 N N . ALA A 1 89 ? 5.068 -0.757 -1.526 1.00 91.94 89 ALA A N 1
ATOM 745 C CA . ALA A 1 89 ? 4.525 -2.113 -1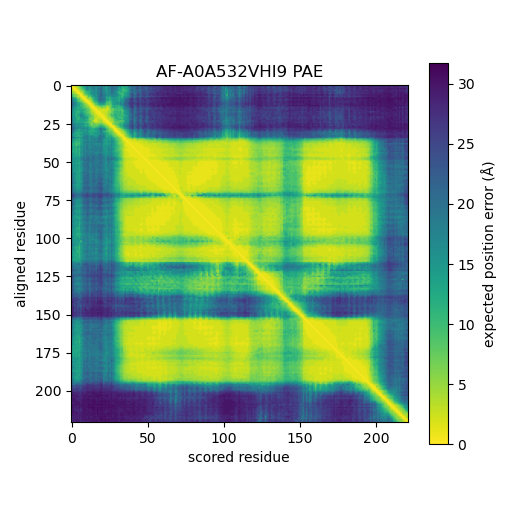.461 1.00 91.94 89 ALA A CA 1
ATOM 746 C C . ALA A 1 89 ? 4.822 -2.782 -0.109 1.00 91.94 89 ALA A C 1
ATOM 748 O O . ALA A 1 89 ? 3.932 -3.394 0.477 1.00 91.94 89 ALA A O 1
ATOM 749 N N . ARG A 1 90 ? 6.039 -2.630 0.434 1.00 91.06 90 ARG A N 1
ATOM 750 C CA . ARG A 1 90 ? 6.390 -3.139 1.770 1.00 91.06 90 ARG A CA 1
ATOM 751 C C . ARG A 1 90 ? 5.500 -2.541 2.853 1.00 91.06 90 ARG A C 1
ATOM 753 O O . ARG A 1 90 ? 4.960 -3.280 3.673 1.00 91.06 90 ARG A O 1
ATOM 760 N N . ASN A 1 91 ? 5.345 -1.220 2.856 1.00 93.06 91 ASN A N 1
ATOM 761 C CA . ASN A 1 91 ? 4.556 -0.520 3.866 1.00 93.06 91 ASN A CA 1
ATOM 762 C C . ASN A 1 91 ? 3.090 -0.967 3.833 1.00 93.06 91 ASN A C 1
ATOM 764 O O . ASN A 1 91 ? 2.509 -1.269 4.879 1.00 93.06 91 ASN A O 1
ATOM 768 N N . LEU A 1 92 ? 2.514 -1.090 2.632 1.00 93.88 92 LEU A N 1
ATOM 769 C CA . LEU A 1 92 ? 1.170 -1.634 2.438 1.00 93.88 92 LEU A CA 1
ATOM 770 C C . LEU A 1 92 ? 1.079 -3.094 2.881 1.00 93.88 92 LEU A C 1
ATOM 772 O O . LEU A 1 92 ? 0.095 -3.472 3.511 1.00 93.88 92 LEU A O 1
ATOM 776 N N . LEU A 1 93 ? 2.102 -3.905 2.606 1.00 91.50 93 LEU A N 1
ATOM 777 C CA . LEU A 1 93 ? 2.145 -5.304 3.023 1.00 91.50 93 LEU A CA 1
ATOM 778 C C . LEU A 1 93 ? 2.077 -5.427 4.541 1.00 91.50 93 LEU A C 1
ATOM 780 O O . LEU A 1 93 ? 1.279 -6.203 5.069 1.00 91.50 93 LEU A O 1
ATOM 784 N N . GLU A 1 94 ? 2.910 -4.662 5.243 1.00 90.69 94 GLU A N 1
ATOM 785 C CA . GLU A 1 94 ? 2.906 -4.675 6.697 1.00 90.69 94 GLU A CA 1
ATOM 786 C C . GLU A 1 94 ? 1.577 -4.149 7.246 1.00 90.69 94 GLU A C 1
ATOM 788 O O . GLU A 1 94 ? 1.038 -4.730 8.181 1.00 90.69 94 GLU A O 1
ATOM 793 N N . PHE A 1 95 ? 1.019 -3.079 6.670 1.00 93.88 95 PHE A N 1
ATOM 794 C CA . PHE A 1 95 ? -0.273 -2.544 7.100 1.00 93.88 95 PHE A CA 1
ATOM 795 C C . PHE A 1 95 ? -1.414 -3.555 6.916 1.00 93.88 95 PHE A C 1
ATOM 797 O O . PHE A 1 95 ? -2.172 -3.775 7.857 1.00 93.88 95 PHE A O 1
ATOM 804 N N . LEU A 1 96 ? -1.530 -4.175 5.739 1.00 92.50 96 LEU A N 1
ATOM 805 C CA . LEU A 1 96 ? -2.664 -5.028 5.366 1.00 92.50 96 LEU A CA 1
ATOM 806 C C . LEU A 1 96 ? -2.587 -6.434 5.969 1.00 92.50 96 LEU A C 1
ATOM 808 O O . LEU A 1 96 ? -3.621 -7.000 6.311 1.00 92.50 96 LEU A O 1
ATOM 812 N N . PHE A 1 97 ? -1.389 -7.006 6.112 1.00 88.81 97 PHE A N 1
ATOM 813 C CA . PHE A 1 97 ? -1.254 -8.435 6.412 1.00 88.81 97 PHE A CA 1
ATOM 814 C C . PHE A 1 97 ? -0.601 -8.766 7.751 1.00 88.81 97 PHE A C 1
ATOM 816 O O . PHE A 1 97 ? -0.617 -9.933 8.144 1.00 88.81 97 PHE A O 1
ATOM 823 N N . TYR A 1 98 ? 0.045 -7.816 8.434 1.00 87.81 98 TYR A N 1
ATOM 824 C CA . TYR A 1 98 ? 0.704 -8.139 9.703 1.00 87.81 98 TYR A CA 1
ATOM 825 C C . TYR A 1 98 ? -0.287 -8.021 10.864 1.00 87.81 98 TYR A C 1
ATOM 827 O O . TYR A 1 98 ? -1.187 -7.179 10.825 1.00 87.81 98 TYR A O 1
ATOM 835 N N . PRO A 1 99 ? -0.119 -8.840 11.919 1.00 86.38 99 PRO A N 1
ATOM 836 C CA . PRO A 1 99 ? -0.924 -8.705 13.122 1.00 86.38 99 PRO A CA 1
ATOM 837 C C . PRO A 1 99 ? -0.709 -7.335 13.771 1.00 86.38 99 PRO A C 1
ATOM 839 O O . PRO A 1 99 ? 0.317 -6.677 13.556 1.00 86.38 99 PRO A O 1
ATOM 842 N N . SER A 1 100 ? -1.674 -6.936 14.603 1.00 85.25 100 SER A N 1
ATOM 843 C CA . SER A 1 100 ? -1.589 -5.717 15.409 1.00 85.25 100 SER A CA 1
ATOM 844 C C . SER A 1 100 ? -0.236 -5.608 16.110 1.00 85.25 100 SER A C 1
ATOM 846 O O . SER A 1 100 ? 0.258 -6.560 16.719 1.00 85.25 100 SER A O 1
ATOM 848 N N . ASN A 1 101 ? 0.357 -4.419 16.051 1.00 84.12 101 ASN A N 1
ATOM 849 C CA . ASN A 1 101 ? 1.586 -4.106 16.770 1.00 84.12 101 ASN A CA 1
ATOM 850 C C . ASN A 1 101 ? 1.487 -2.743 17.472 1.00 84.12 101 ASN A C 1
ATOM 852 O O . ASN A 1 101 ? 2.482 -2.028 17.638 1.00 84.12 101 ASN A O 1
ATOM 856 N N . MET A 1 102 ? 0.277 -2.404 17.938 1.00 81.12 102 MET A N 1
ATOM 857 C CA . MET A 1 102 ? -0.007 -1.143 18.634 1.00 81.12 102 MET A CA 1
ATOM 858 C C . MET A 1 102 ? 0.875 -0.933 19.871 1.00 81.12 102 MET A C 1
ATOM 860 O O . MET A 1 102 ? 1.160 0.207 20.238 1.00 81.12 102 MET A O 1
ATOM 864 N N . LYS A 1 103 ? 1.361 -2.015 20.498 1.00 74.19 103 LYS A N 1
ATOM 865 C CA . LYS A 1 103 ? 2.299 -1.959 21.637 1.00 74.19 103 LYS A CA 1
ATOM 866 C C . LYS A 1 103 ? 3.595 -1.220 21.295 1.00 74.19 103 LYS A C 1
ATOM 868 O O . LYS A 1 103 ? 4.145 -0.537 22.153 1.00 74.19 103 LYS A O 1
ATOM 873 N N . ASN A 1 104 ? 4.042 -1.327 20.046 1.00 78.62 104 ASN A N 1
ATOM 874 C CA . ASN A 1 104 ? 5.229 -0.654 19.527 1.00 78.62 104 ASN A CA 1
ATOM 875 C C . ASN A 1 104 ? 4.886 0.637 18.759 1.00 78.62 104 ASN A C 1
ATOM 877 O O . ASN A 1 104 ? 5.752 1.204 18.103 1.00 78.62 104 ASN A O 1
ATOM 881 N N . GLY A 1 105 ? 3.634 1.105 18.836 1.00 82.25 105 GLY A N 1
ATOM 882 C CA . GLY A 1 105 ? 3.166 2.320 18.163 1.00 82.25 105 GLY A CA 1
ATOM 883 C C . GLY A 1 105 ? 2.798 2.141 16.689 1.00 82.25 105 GLY A C 1
ATOM 884 O O . GLY A 1 105 ? 2.428 3.117 16.046 1.00 82.25 105 GLY A O 1
ATOM 885 N N . TYR A 1 106 ? 2.860 0.919 16.153 1.00 86.56 106 TYR A N 1
ATOM 886 C CA . TYR A 1 106 ? 2.483 0.643 14.768 1.00 86.56 106 TYR A CA 1
ATOM 887 C C . TYR A 1 106 ? 1.001 0.293 14.671 1.00 86.56 106 TYR A C 1
ATOM 889 O O . TYR A 1 106 ? 0.518 -0.575 15.397 1.00 86.56 106 TYR A O 1
ATOM 897 N N . ILE A 1 107 ? 0.303 0.945 13.744 1.00 91.00 107 ILE A N 1
ATOM 898 C CA . ILE A 1 107 ? -1.117 0.716 13.467 1.00 91.00 107 ILE A CA 1
ATOM 899 C C . ILE A 1 107 ? -1.239 -0.094 12.175 1.00 91.00 107 ILE A C 1
ATOM 901 O O . ILE A 1 107 ? -0.607 0.243 11.171 1.00 91.00 107 ILE A O 1
ATOM 905 N N . ARG A 1 108 ? -2.032 -1.165 12.208 1.00 93.31 108 ARG A N 1
ATOM 906 C CA . ARG A 1 108 ? -2.291 -2.080 11.085 1.00 93.31 108 ARG A CA 1
ATOM 907 C C . ARG A 1 108 ? -3.767 -2.041 10.670 1.00 93.31 108 ARG A C 1
ATOM 909 O O . ARG A 1 108 ? -4.599 -1.455 11.361 1.00 93.31 108 ARG A O 1
ATOM 916 N N . ALA A 1 109 ? -4.107 -2.681 9.555 1.00 92.62 109 ALA A N 1
ATOM 917 C CA . ALA A 1 109 ? -5.463 -2.717 9.010 1.00 92.62 109 ALA A CA 1
ATOM 918 C C . ALA A 1 109 ? -6.487 -3.269 10.017 1.00 92.62 109 ALA A C 1
ATOM 920 O O . ALA A 1 109 ? -7.536 -2.659 10.207 1.00 92.62 109 ALA A O 1
ATOM 921 N N . TYR A 1 110 ? -6.134 -4.338 10.742 1.00 90.88 110 TYR A N 1
ATOM 922 C CA . TYR A 1 110 ? -6.972 -4.923 11.800 1.00 90.88 110 TYR A CA 1
ATOM 923 C C . TYR A 1 110 ? -7.276 -3.950 12.956 1.00 90.88 110 TYR A C 1
ATOM 925 O O . TYR A 1 110 ? -8.363 -3.970 13.528 1.00 90.88 110 TYR A O 1
ATOM 933 N N . ASP A 1 111 ? -6.338 -3.054 13.289 1.00 91.19 111 ASP A N 1
ATOM 934 C CA . ASP A 1 111 ? -6.536 -2.054 14.351 1.00 91.19 111 ASP A CA 1
ATOM 935 C C . ASP A 1 111 ? -7.561 -0.983 13.935 1.00 91.19 111 ASP A C 1
ATOM 937 O O . ASP A 1 111 ? -8.253 -0.377 14.767 1.00 91.19 111 ASP A O 1
ATOM 941 N N . VAL A 1 112 ? -7.669 -0.743 12.626 1.00 92.38 112 VAL A N 1
ATOM 942 C CA . VAL A 1 112 ? -8.619 0.193 12.027 1.00 92.38 112 VAL A CA 1
ATOM 943 C C . VAL A 1 112 ? -9.985 -0.467 11.839 1.00 92.38 112 VAL A C 1
ATOM 945 O O . VAL A 1 112 ? -10.988 0.090 12.296 1.00 92.38 112 VAL A O 1
ATOM 948 N N . GLU A 1 113 ? -10.029 -1.653 11.243 1.00 92.06 113 GLU A N 1
ATOM 949 C CA . GLU A 1 113 ? -11.244 -2.408 10.930 1.00 92.06 113 GLU A CA 1
ATOM 950 C C . GLU A 1 113 ? -11.083 -3.849 11.423 1.00 92.06 113 GLU A C 1
ATOM 952 O O . GLU A 1 113 ? -10.372 -4.646 10.823 1.00 92.06 113 GLU A O 1
ATOM 957 N N . THR A 1 114 ? -11.731 -4.190 12.537 1.00 88.50 114 THR A N 1
ATOM 958 C CA . THR A 1 114 ? -11.552 -5.495 13.200 1.00 88.50 114 THR A CA 1
ATOM 959 C C . THR A 1 114 ? -12.177 -6.646 12.419 1.00 88.50 114 THR A C 1
ATOM 961 O O . THR A 1 114 ? -11.862 -7.803 12.681 1.00 88.50 114 THR A O 1
ATOM 964 N N . SER A 1 115 ? -13.066 -6.345 11.466 1.00 87.06 115 SER A N 1
ATOM 965 C CA . SER A 1 115 ? -13.585 -7.338 10.521 1.00 87.06 115 SER A CA 1
ATOM 966 C C . SER A 1 115 ? -12.556 -7.751 9.461 1.00 87.06 115 SER A C 1
ATOM 968 O O . SER A 1 115 ? -12.706 -8.812 8.854 1.00 87.06 115 SER A O 1
ATOM 970 N N . TRP A 1 116 ? -11.480 -6.975 9.281 1.00 88.94 116 TRP A N 1
ATOM 971 C CA . TRP A 1 116 ? -10.403 -7.299 8.354 1.00 88.94 116 TRP A CA 1
ATOM 972 C C . TRP A 1 116 ? -9.553 -8.466 8.866 1.00 88.94 116 TRP A C 1
ATOM 974 O O . TRP A 1 116 ? -8.866 -8.359 9.880 1.00 88.94 116 TRP A O 1
ATOM 984 N N . SER A 1 117 ? -9.544 -9.587 8.148 1.00 79.69 117 SER A N 1
ATOM 985 C CA . SER A 1 117 ? -8.746 -10.754 8.533 1.00 79.69 117 SER A CA 1
ATOM 986 C C . SER A 1 117 ? -7.302 -10.638 8.046 1.00 79.69 117 SER A C 1
ATOM 988 O O . SER A 1 117 ? -7.038 -10.645 6.847 1.00 79.69 117 SER A O 1
ATOM 990 N N . THR A 1 118 ? -6.331 -10.664 8.963 1.00 66.50 118 THR A N 1
ATOM 991 C CA . THR A 1 118 ? -4.903 -10.786 8.602 1.00 66.50 118 THR A CA 1
ATOM 992 C C . THR A 1 118 ? -4.544 -12.169 8.043 1.00 66.50 118 THR A C 1
ATOM 994 O O . THR A 1 118 ? -3.443 -12.358 7.532 1.00 66.50 118 THR A O 1
ATOM 997 N N . ASN A 1 119 ? -5.463 -13.139 8.145 1.00 58.97 119 ASN A N 1
ATOM 998 C CA . ASN A 1 119 ? -5.312 -14.504 7.635 1.00 58.97 119 ASN A CA 1
ATOM 999 C C . ASN A 1 119 ? -5.829 -14.666 6.205 1.00 58.97 119 ASN A C 1
ATOM 1001 O O . ASN A 1 119 ? -5.986 -15.802 5.756 1.00 58.97 119 ASN A O 1
ATOM 1005 N N . GLN A 1 120 ? -6.113 -13.574 5.486 1.00 62.31 120 GLN A N 1
ATOM 1006 C CA . GLN A 1 120 ? -6.281 -13.680 4.043 1.00 62.31 120 GLN A CA 1
ATOM 1007 C C . GLN A 1 120 ? -5.091 -14.447 3.468 1.00 62.31 120 GLN A C 1
ATOM 1009 O O . GLN A 1 120 ? -3.933 -14.137 3.777 1.00 62.31 120 GLN A O 1
ATOM 1014 N N . GLU A 1 121 ? -5.371 -15.491 2.686 1.00 61.34 121 GLU A N 1
ATOM 1015 C CA . GLU A 1 121 ? -4.313 -16.214 2.000 1.00 61.34 121 GLU A CA 1
ATOM 1016 C C . GLU A 1 121 ? -3.589 -15.218 1.104 1.00 61.34 121 GLU A C 1
ATOM 1018 O O . GLU A 1 121 ? -4.078 -14.834 0.045 1.00 61.34 121 GLU A O 1
ATOM 1023 N N . LYS A 1 122 ? -2.403 -14.784 1.547 1.00 64.19 122 LYS A N 1
ATOM 1024 C CA . LYS A 1 122 ? -1.483 -14.054 0.684 1.00 64.19 122 LYS A CA 1
ATOM 1025 C C . LYS A 1 122 ? -1.346 -14.880 -0.581 1.00 64.19 122 LYS A C 1
ATOM 1027 O O . LYS A 1 122 ? -0.963 -16.056 -0.490 1.00 64.19 122 LYS A O 1
ATOM 1032 N N . SER A 1 123 ? -1.615 -14.265 -1.729 1.00 65.56 123 SER A N 1
ATOM 1033 C CA . SER A 1 123 ? -1.309 -14.898 -3.001 1.00 65.56 123 SER A CA 1
ATOM 1034 C C . SER A 1 123 ? 0.147 -15.375 -2.963 1.00 65.56 123 SER A C 1
ATOM 1036 O O . SER A 1 123 ? 1.008 -14.790 -2.288 1.00 65.56 123 SER A O 1
ATOM 1038 N N . LEU A 1 124 ? 0.450 -16.471 -3.665 1.00 62.44 124 LEU A N 1
ATOM 1039 C CA . LEU A 1 124 ? 1.834 -16.944 -3.792 1.00 62.44 124 LEU A CA 1
ATOM 1040 C C . LEU A 1 124 ? 2.763 -15.814 -4.259 1.00 62.44 124 LEU A C 1
ATOM 1042 O O . LEU A 1 124 ? 3.941 -15.801 -3.910 1.00 62.44 124 LEU A O 1
ATOM 1046 N N . TRP A 1 125 ? 2.218 -14.851 -5.004 1.00 63.44 125 TRP A N 1
ATOM 1047 C CA . TRP A 1 125 ? 2.914 -13.648 -5.418 1.00 63.44 125 TRP A CA 1
ATOM 1048 C C . TRP A 1 125 ? 3.219 -12.702 -4.254 1.00 63.44 125 TRP A C 1
ATOM 1050 O O . TRP A 1 125 ? 4.381 -12.361 -4.068 1.00 63.44 125 TRP A O 1
ATOM 1060 N N . ILE A 1 126 ? 2.246 -12.345 -3.407 1.00 70.00 126 ILE A N 1
ATOM 1061 C CA . ILE A 1 126 ? 2.483 -11.484 -2.232 1.00 70.00 126 ILE A CA 1
ATOM 1062 C C . ILE A 1 126 ? 3.505 -12.105 -1.272 1.00 70.00 126 ILE A C 1
ATOM 1064 O O . ILE A 1 126 ? 4.344 -11.386 -0.733 1.00 70.00 126 ILE A O 1
ATOM 1068 N N . LYS A 1 127 ? 3.492 -13.432 -1.083 1.00 75.19 127 LYS A N 1
ATOM 1069 C CA . LYS A 1 127 ? 4.512 -14.125 -0.269 1.00 75.19 127 LYS A CA 1
ATOM 1070 C C . LYS A 1 127 ? 5.914 -13.965 -0.865 1.00 75.19 127 LYS A C 1
ATOM 1072 O O . LYS A 1 127 ? 6.835 -13.574 -0.156 1.00 75.19 127 LYS A O 1
ATOM 1077 N N . LYS A 1 128 ? 6.055 -14.175 -2.178 1.00 69.00 128 LYS A N 1
ATOM 1078 C CA . LYS A 1 128 ? 7.328 -13.985 -2.896 1.00 69.00 128 LYS A CA 1
ATOM 1079 C C . LYS A 1 128 ? 7.797 -12.531 -2.880 1.00 69.00 128 LYS A C 1
ATOM 1081 O O . LYS A 1 128 ? 8.980 -12.271 -2.687 1.00 69.00 128 LYS A O 1
ATOM 1086 N N . VAL A 1 129 ? 6.877 -11.582 -3.054 1.00 70.81 129 VAL A N 1
ATOM 1087 C CA . VAL A 1 129 ? 7.162 -10.146 -2.947 1.00 70.81 129 VAL A CA 1
ATOM 1088 C C . VAL A 1 129 ? 7.624 -9.817 -1.531 1.00 70.81 129 VAL A C 1
ATOM 1090 O O . VAL A 1 129 ? 8.616 -9.121 -1.388 1.00 70.81 129 VAL A O 1
ATOM 1093 N N . GLN A 1 130 ? 6.983 -10.353 -0.490 1.00 77.25 130 GLN A N 1
ATOM 1094 C CA . GLN A 1 130 ? 7.391 -10.135 0.899 1.00 77.25 130 GLN A CA 1
ATOM 1095 C C . GLN A 1 130 ? 8.822 -10.601 1.173 1.00 77.25 130 GLN A C 1
ATOM 1097 O O . GLN A 1 130 ? 9.601 -9.847 1.753 1.00 77.25 130 GLN A O 1
ATOM 1102 N N . GLU A 1 131 ? 9.151 -11.837 0.796 1.00 73.75 131 GLU A N 1
ATOM 1103 C CA . GLU A 1 131 ? 10.492 -12.408 0.977 1.00 73.75 131 GLU A CA 1
ATOM 1104 C C . GLU A 1 131 ? 11.525 -11.527 0.275 1.00 73.75 131 GLU A C 1
ATOM 1106 O O . GLU A 1 131 ? 12.449 -11.004 0.894 1.00 73.75 131 GLU A O 1
ATOM 1111 N N . ARG A 1 132 ? 11.280 -11.235 -1.001 1.00 71.44 132 ARG A N 1
ATOM 1112 C CA . ARG A 1 132 ? 12.239 -10.530 -1.841 1.00 71.44 132 ARG A CA 1
ATOM 1113 C C . ARG A 1 132 ? 12.375 -9.043 -1.515 1.00 71.44 132 ARG A C 1
ATOM 1115 O O . ARG A 1 132 ? 13.475 -8.511 -1.565 1.00 71.44 132 ARG A O 1
ATOM 1122 N N . VAL A 1 133 ? 11.286 -8.354 -1.177 1.00 72.19 133 VAL A N 1
ATOM 1123 C CA . VAL A 1 133 ? 11.317 -6.938 -0.773 1.00 72.19 133 VAL A CA 1
ATOM 1124 C C . VAL A 1 133 ? 12.092 -6.780 0.530 1.00 72.19 133 VAL A C 1
ATOM 1126 O O . VAL A 1 133 ? 12.869 -5.838 0.664 1.00 72.19 133 VAL A O 1
ATOM 1129 N N . ASN A 1 134 ? 11.927 -7.704 1.478 1.00 70.12 134 ASN A N 1
ATOM 1130 C CA . ASN A 1 134 ? 12.701 -7.678 2.715 1.00 70.12 134 ASN A CA 1
ATOM 1131 C C . A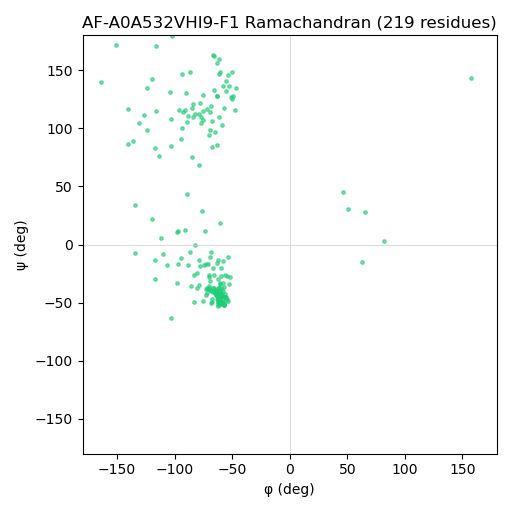SN A 1 134 ? 14.178 -7.999 2.487 1.00 70.12 134 ASN A C 1
ATOM 1133 O O . ASN A 1 134 ? 15.007 -7.437 3.193 1.00 70.12 134 ASN A O 1
ATOM 1137 N N . ASP A 1 135 ? 14.524 -8.823 1.504 1.00 64.81 135 ASP A N 1
ATOM 1138 C CA . ASP A 1 135 ? 15.926 -9.074 1.176 1.00 64.81 135 ASP A CA 1
ATOM 1139 C C . ASP A 1 135 ? 16.544 -7.880 0.426 1.00 64.81 135 ASP A C 1
ATOM 1141 O O . ASP A 1 135 ? 17.579 -7.359 0.838 1.00 64.81 135 ASP A O 1
ATOM 1145 N N . GLU A 1 136 ? 15.873 -7.367 -0.610 1.00 61.97 136 GLU A N 1
ATOM 1146 C CA . GLU A 1 136 ? 16.442 -6.387 -1.543 1.00 61.97 136 GLU A CA 1
ATOM 1147 C C . GLU A 1 136 ? 16.332 -4.921 -1.092 1.00 61.97 136 GLU A C 1
ATOM 1149 O O . GLU A 1 136 ? 17.283 -4.166 -1.290 1.00 61.97 136 GLU A O 1
ATOM 1154 N N . VAL A 1 137 ? 15.255 -4.495 -0.413 1.00 62.81 137 VAL A N 1
ATOM 1155 C CA . VAL A 1 137 ? 15.187 -3.129 0.171 1.00 62.81 137 VAL A CA 1
ATOM 1156 C C . VAL A 1 137 ? 16.235 -2.968 1.283 1.00 62.81 137 VAL A C 1
ATOM 1158 O O . VAL A 1 137 ? 16.749 -1.878 1.537 1.00 62.81 137 VAL A O 1
ATOM 1161 N N . THR A 1 138 ? 16.624 -4.078 1.908 1.00 54.50 138 THR A N 1
ATOM 1162 C CA . THR A 1 138 ? 17.640 -4.145 2.969 1.00 54.50 138 THR A CA 1
ATOM 1163 C C . THR A 1 138 ? 19.072 -4.180 2.405 1.00 54.50 138 THR A C 1
ATOM 1165 O O . THR A 1 138 ? 20.045 -4.143 3.162 1.00 54.50 138 THR A O 1
ATOM 1168 N N . HIS A 1 139 ? 19.256 -4.155 1.077 1.00 50.69 139 HIS A N 1
ATOM 1169 C CA . HIS A 1 139 ? 20.584 -4.071 0.447 1.00 50.69 139 HIS A CA 1
ATOM 1170 C C . HIS A 1 139 ? 21.351 -2.781 0.767 1.00 50.69 139 HIS A C 1
ATOM 1172 O O . HIS A 1 139 ? 22.570 -2.737 0.582 1.00 50.69 139 HIS A O 1
ATOM 1178 N N . LEU A 1 140 ? 20.679 -1.744 1.277 1.00 42.84 140 LEU A N 1
ATOM 1179 C CA . LEU A 1 140 ? 21.346 -0.557 1.819 1.00 42.84 140 LEU A CA 1
ATOM 1180 C C . LEU A 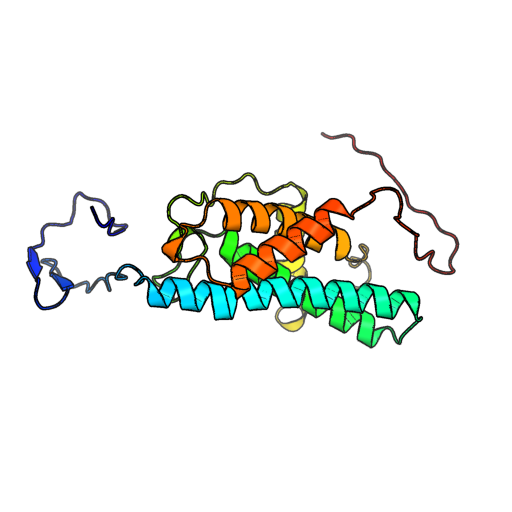1 140 ? 21.912 -0.770 3.231 1.00 42.84 140 LEU A C 1
ATOM 1182 O O . LEU A 1 140 ? 22.780 -0.002 3.641 1.00 42.84 140 LEU A O 1
ATOM 1186 N N . THR A 1 141 ? 21.458 -1.784 3.977 1.00 40.91 141 THR A N 1
ATOM 1187 C CA . THR A 1 141 ? 21.748 -1.904 5.414 1.00 40.91 141 THR A CA 1
ATOM 1188 C C . THR A 1 141 ? 22.565 -3.130 5.819 1.00 40.91 141 THR A C 1
ATOM 1190 O O . THR A 1 141 ? 23.299 -3.006 6.796 1.00 40.91 141 THR A O 1
ATOM 1193 N N . LEU A 1 142 ? 22.507 -4.282 5.125 1.00 44.84 142 LEU A N 1
ATOM 1194 C CA . LEU A 1 142 ? 23.119 -5.526 5.659 1.00 44.84 142 LEU A CA 1
ATOM 1195 C C . LEU A 1 142 ? 23.973 -6.368 4.689 1.00 44.84 142 LEU A C 1
ATOM 1197 O O . LEU A 1 142 ? 24.657 -7.288 5.136 1.00 44.84 142 LEU A O 1
ATOM 1201 N N . GLY A 1 143 ? 24.018 -6.049 3.394 1.00 4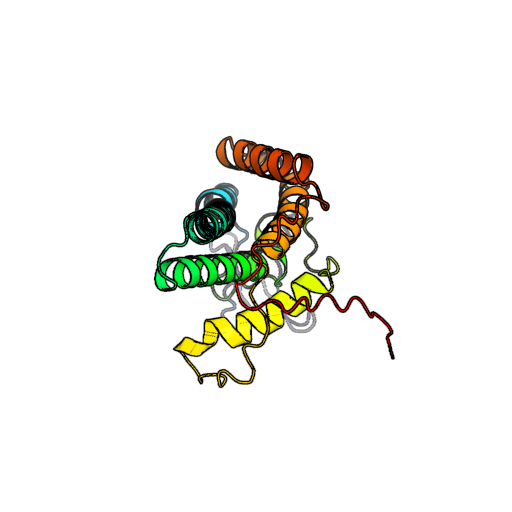4.09 143 GLY A N 1
ATOM 1202 C CA . GLY A 1 143 ? 24.891 -6.740 2.437 1.00 44.09 143 GLY A CA 1
ATOM 1203 C C . GLY A 1 143 ? 24.402 -6.615 0.999 1.00 44.09 143 GLY A C 1
ATOM 1204 O O . GLY A 1 143 ? 23.203 -6.609 0.743 1.00 44.09 143 GLY A O 1
ATOM 1205 N N . ARG A 1 144 ? 25.328 -6.498 0.041 1.00 53.00 144 ARG A N 1
ATOM 1206 C CA . ARG A 1 144 ? 24.982 -6.462 -1.387 1.00 53.00 144 ARG A CA 1
ATOM 1207 C C . ARG A 1 144 ? 24.857 -7.890 -1.911 1.00 53.00 144 ARG A C 1
ATOM 1209 O O . ARG A 1 144 ? 25.858 -8.606 -1.945 1.00 53.00 144 ARG A O 1
ATOM 1216 N N . ILE A 1 145 ? 23.675 -8.290 -2.378 1.00 54.78 145 ILE A N 1
ATOM 1217 C CA . ILE A 1 145 ? 23.555 -9.487 -3.217 1.00 54.78 145 ILE A CA 1
ATOM 1218 C C . ILE A 1 145 ? 24.340 -9.231 -4.513 1.00 54.78 145 ILE A C 1
ATOM 1220 O O . ILE A 1 145 ? 24.187 -8.193 -5.157 1.00 54.78 145 ILE A O 1
ATOM 1224 N N . SER A 1 146 ? 25.238 -10.152 -4.877 1.00 48.31 146 SER A N 1
ATOM 1225 C CA . SER A 1 146 ? 26.034 -10.008 -6.102 1.00 48.31 146 SER A CA 1
ATOM 1226 C C . SER A 1 146 ? 25.117 -9.970 -7.330 1.00 48.31 146 SER A C 1
ATOM 1228 O O . SER A 1 146 ? 24.119 -10.690 -7.373 1.00 48.31 146 SER A O 1
ATOM 1230 N N . SER A 1 147 ? 25.496 -9.217 -8.365 1.00 51.59 147 SER A N 1
ATOM 1231 C CA . SER A 1 147 ? 24.770 -9.097 -9.646 1.00 51.59 147 SER A CA 1
ATOM 1232 C C . SER A 1 147 ? 24.466 -10.430 -10.350 1.00 51.59 147 SER A C 1
ATOM 1234 O O . SER A 1 147 ? 23.686 -10.475 -11.294 1.00 51.59 147 SER A O 1
ATOM 1236 N N . ARG A 1 148 ? 25.057 -11.540 -9.890 1.00 42.91 148 ARG A N 1
ATOM 1237 C CA . ARG A 1 148 ? 24.765 -12.905 -10.349 1.00 42.91 148 ARG A CA 1
ATOM 1238 C C . ARG A 1 148 ? 23.431 -13.468 -9.838 1.00 42.91 148 ARG A C 1
ATOM 1240 O O . ARG A 1 148 ? 22.952 -14.443 -10.402 1.00 42.91 148 ARG A O 1
ATOM 1247 N N . PHE A 1 149 ? 22.858 -12.871 -8.794 1.00 48.75 149 PHE A N 1
ATOM 1248 C CA . PHE A 1 149 ? 21.591 -13.272 -8.172 1.00 48.75 149 PHE A CA 1
ATOM 1249 C C . PHE A 1 149 ? 20.457 -12.263 -8.410 1.00 48.75 149 PHE A C 1
ATOM 1251 O O . PHE A 1 149 ? 19.306 -12.579 -8.135 1.00 48.75 149 PHE A O 1
ATOM 1258 N N . SER A 1 150 ? 20.738 -11.088 -8.988 1.00 50.84 150 SER A N 1
ATOM 1259 C CA . SER A 1 150 ? 19.735 -10.063 -9.332 1.00 50.84 150 SER A CA 1
ATOM 1260 C C . SER A 1 150 ? 18.913 -10.416 -10.585 1.00 50.84 150 SER A C 1
ATOM 1262 O O . SER A 1 150 ? 18.508 -9.534 -11.336 1.00 50.84 150 SER A O 1
ATOM 1264 N N . GLY A 1 151 ? 18.721 -11.708 -10.862 1.00 44.41 151 GLY A N 1
ATOM 1265 C CA . GLY A 1 151 ? 18.216 -12.246 -12.130 1.00 44.41 151 GLY A CA 1
ATOM 1266 C C . GLY A 1 151 ? 16.723 -12.043 -12.396 1.00 44.41 151 GLY A C 1
ATOM 1267 O O . GLY A 1 151 ? 16.197 -12.670 -13.309 1.00 44.41 151 GLY A O 1
ATOM 1268 N N . MET A 1 152 ? 16.028 -11.211 -11.622 1.00 53.38 152 MET A N 1
ATOM 1269 C CA . MET A 1 152 ? 14.622 -10.901 -11.863 1.00 53.38 152 MET A CA 1
ATOM 1270 C C . MET A 1 152 ? 14.430 -9.393 -11.938 1.00 53.38 152 MET A C 1
ATOM 1272 O O . MET A 1 152 ? 14.518 -8.695 -10.927 1.00 53.38 152 MET A O 1
ATOM 1276 N N . ASP A 1 153 ? 14.105 -8.900 -13.128 1.00 71.69 153 ASP A N 1
ATOM 1277 C CA . ASP A 1 153 ? 13.502 -7.581 -13.263 1.00 71.69 153 ASP A CA 1
ATOM 1278 C C . ASP A 1 153 ? 12.240 -7.528 -12.388 1.00 71.69 153 ASP A C 1
ATOM 1280 O O . ASP A 1 153 ? 11.428 -8.457 -12.370 1.00 71.69 153 ASP A O 1
ATOM 1284 N N . TRP A 1 154 ? 12.102 -6.469 -11.593 1.00 80.88 154 TRP A N 1
ATOM 1285 C CA . TRP A 1 154 ? 10.912 -6.267 -10.778 1.00 80.88 154 TRP A CA 1
ATOM 1286 C C . TRP A 1 154 ? 9.716 -5.958 -11.676 1.00 80.88 154 TRP A C 1
ATOM 1288 O O . TRP A 1 154 ? 9.702 -4.954 -12.399 1.00 80.88 154 TRP A O 1
ATOM 1298 N N . ASP A 1 155 ? 8.698 -6.814 -11.605 1.00 86.06 155 ASP A N 1
ATOM 1299 C CA . ASP A 1 155 ? 7.403 -6.563 -12.227 1.00 86.06 155 ASP A CA 1
ATOM 1300 C C . ASP A 1 155 ? 6.527 -5.723 -11.288 1.00 86.06 155 ASP A C 1
ATOM 1302 O O . ASP A 1 155 ? 5.617 -6.204 -10.608 1.00 86.06 155 ASP A O 1
ATOM 1306 N N . CYS A 1 156 ? 6.848 -4.431 -11.222 1.00 88.69 156 CYS A N 1
ATOM 1307 C CA . CYS A 1 156 ? 6.093 -3.454 -10.443 1.00 88.69 156 CYS A CA 1
ATOM 1308 C C . CYS A 1 156 ? 4.628 -3.345 -10.902 1.00 88.69 156 CYS A C 1
ATOM 1310 O O . CYS A 1 156 ? 3.764 -3.022 -10.090 1.00 88.69 156 CYS A O 1
ATOM 1312 N N . CYS A 1 157 ? 4.321 -3.649 -12.169 1.00 90.44 157 CYS A N 1
ATOM 1313 C CA . CYS A 1 157 ? 2.949 -3.655 -12.673 1.00 90.44 157 CYS A CA 1
ATOM 1314 C C . CYS A 1 157 ? 2.132 -4.790 -12.043 1.00 90.44 157 CYS A C 1
ATOM 1316 O O . CYS A 1 157 ? 1.030 -4.539 -11.548 1.00 90.44 157 CYS A O 1
ATOM 1318 N N . ALA A 1 158 ? 2.685 -6.007 -11.997 1.00 87.06 158 ALA A N 1
ATOM 1319 C CA . ALA A 1 158 ? 2.060 -7.137 -11.312 1.00 87.06 158 ALA A CA 1
ATOM 1320 C C . ALA A 1 158 ? 1.929 -6.888 -9.803 1.00 87.06 158 ALA A C 1
ATOM 1322 O O . ALA A 1 158 ? 0.869 -7.137 -9.233 1.00 87.06 158 ALA A O 1
ATOM 1323 N N . ILE A 1 159 ? 2.967 -6.331 -9.163 1.00 88.62 159 ILE A N 1
ATOM 1324 C CA . ILE A 1 159 ? 2.910 -5.938 -7.743 1.00 88.62 159 ILE A CA 1
ATOM 1325 C C . ILE A 1 159 ? 1.759 -4.958 -7.509 1.00 88.62 159 ILE A C 1
ATOM 1327 O O . ILE A 1 159 ? 0.920 -5.200 -6.644 1.00 88.62 159 ILE A O 1
ATOM 1331 N N . ARG A 1 160 ? 1.686 -3.875 -8.294 1.00 92.62 160 ARG A N 1
ATOM 1332 C CA . ARG A 1 160 ? 0.617 -2.877 -8.176 1.00 92.62 160 ARG A CA 1
ATOM 1333 C C . ARG A 1 160 ? -0.758 -3.523 -8.257 1.00 92.62 160 ARG A C 1
ATOM 1335 O O . ARG A 1 160 ? -1.593 -3.242 -7.407 1.00 92.62 160 ARG A O 1
ATOM 1342 N N . LYS A 1 161 ? -0.979 -4.382 -9.253 1.00 90.56 16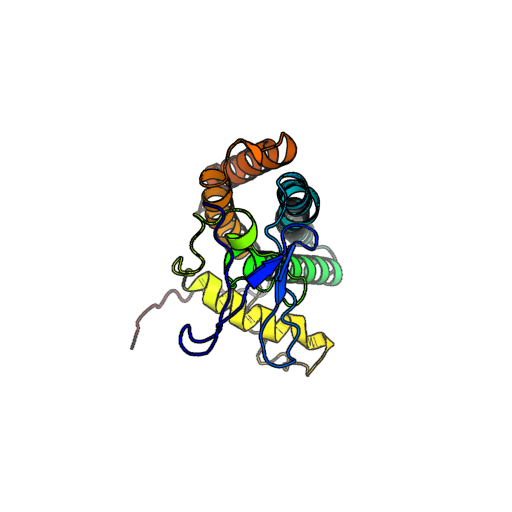1 LYS A N 1
ATOM 1343 C CA . LYS A 1 161 ? -2.264 -5.052 -9.468 1.00 90.56 161 LYS A CA 1
ATOM 1344 C C . LYS A 1 161 ? -2.691 -5.880 -8.253 1.00 90.56 161 LYS A C 1
ATOM 1346 O O . LYS A 1 161 ? -3.800 -5.712 -7.765 1.00 90.56 161 LYS A O 1
ATOM 1351 N N . GLU A 1 162 ? -1.795 -6.706 -7.729 1.00 88.31 162 GLU A N 1
ATOM 1352 C CA . GLU A 1 162 ? -2.087 -7.567 -6.575 1.00 88.31 162 GLU A CA 1
ATOM 1353 C C . GLU A 1 162 ? -2.430 -6.745 -5.325 1.00 88.31 162 GLU A C 1
ATOM 1355 O O . GLU A 1 162 ? -3.388 -7.046 -4.616 1.00 88.31 162 GLU A O 1
ATOM 1360 N N . PHE A 1 163 ? -1.700 -5.653 -5.074 1.00 91.44 163 PHE A N 1
ATOM 1361 C CA . PHE A 1 163 ? -2.057 -4.735 -3.991 1.00 91.44 163 PHE A CA 1
ATOM 1362 C C . PHE A 1 163 ? -3.382 -4.025 -4.250 1.00 91.44 163 PHE A C 1
ATOM 1364 O O . PHE A 1 163 ? -4.138 -3.793 -3.312 1.00 91.44 163 PHE A O 1
ATOM 1371 N N . PHE A 1 164 ? -3.671 -3.666 -5.497 1.00 94.06 164 PHE A N 1
ATOM 1372 C CA . PHE A 1 164 ? -4.910 -2.995 -5.876 1.00 94.06 164 PHE A CA 1
ATOM 1373 C C . PHE A 1 164 ? -6.130 -3.873 -5.589 1.00 94.06 164 PHE A C 1
ATOM 1375 O O . PHE A 1 164 ? -7.087 -3.377 -4.992 1.00 94.06 164 PHE A O 1
ATOM 1382 N N . ASP A 1 165 ? -6.064 -5.165 -5.913 1.00 90.38 165 ASP A N 1
ATOM 1383 C CA . ASP A 1 165 ? -7.124 -6.132 -5.604 1.00 90.38 165 ASP A CA 1
ATOM 1384 C C . ASP A 1 165 ? -7.399 -6.188 -4.088 1.00 90.38 165 ASP A C 1
ATOM 1386 O O . ASP A 1 165 ? -8.534 -5.994 -3.641 1.00 90.38 165 ASP A O 1
ATOM 1390 N N . VAL A 1 166 ? -6.346 -6.332 -3.275 1.00 91.62 166 VAL A N 1
ATOM 1391 C CA . VAL A 1 166 ? -6.452 -6.387 -1.803 1.00 91.62 166 VAL A CA 1
ATOM 1392 C C . VAL A 1 166 ? -6.952 -5.060 -1.220 1.00 91.62 166 VAL A C 1
ATOM 1394 O O . VAL A 1 166 ? -7.769 -5.042 -0.301 1.00 91.62 166 VAL A O 1
ATOM 1397 N N . MET A 1 167 ? -6.495 -3.924 -1.752 1.00 94.31 167 MET A N 1
ATOM 1398 C CA . MET A 1 167 ? -6.928 -2.601 -1.295 1.00 94.31 167 MET A CA 1
ATOM 1399 C C . MET A 1 167 ? -8.404 -2.340 -1.603 1.00 94.31 167 MET A C 1
ATOM 1401 O O . MET A 1 167 ? -9.088 -1.730 -0.780 1.00 94.31 167 MET A O 1
ATOM 1405 N N . VAL A 1 168 ? -8.915 -2.792 -2.753 1.00 93.56 168 VAL A N 1
ATOM 1406 C CA . VAL A 1 168 ? -10.352 -2.705 -3.065 1.00 93.56 168 VAL A CA 1
ATOM 1407 C C . VAL A 1 168 ? -11.158 -3.537 -2.085 1.00 93.56 168 VAL A C 1
ATOM 1409 O O . VAL A 1 168 ? -12.194 -3.063 -1.610 1.00 93.56 168 VAL A O 1
ATOM 1412 N N . GLU A 1 169 ? -10.691 -4.736 -1.750 1.00 91.75 169 GLU A N 1
ATOM 1413 C CA . GLU A 1 169 ? -11.354 -5.577 -0.761 1.00 91.75 169 GLU A CA 1
ATOM 1414 C C . GLU A 1 169 ? -11.375 -4.906 0.620 1.00 91.75 169 GLU A C 1
ATOM 1416 O O . GLU A 1 169 ? -12.450 -4.739 1.201 1.00 91.75 169 GLU A O 1
ATOM 1421 N N . PHE A 1 170 ? -10.227 -4.414 1.095 1.00 94.12 170 PHE A N 1
ATOM 1422 C CA . PHE A 1 170 ? -10.121 -3.691 2.367 1.00 94.12 170 PHE A CA 1
ATOM 1423 C C . PHE A 1 170 ? -11.057 -2.478 2.420 1.00 94.12 170 PHE A C 1
ATOM 1425 O O . PHE A 1 170 ? -11.847 -2.327 3.352 1.00 94.12 170 PHE A O 1
ATOM 1432 N N . LEU A 1 171 ? -11.041 -1.638 1.381 1.00 94.25 171 LEU A N 1
ATOM 1433 C CA . LEU A 1 171 ? -11.911 -0.462 1.278 1.00 94.25 171 LEU A CA 1
ATOM 1434 C C . LEU A 1 171 ? -13.399 -0.817 1.143 1.00 94.25 171 LEU A C 1
ATOM 1436 O O . LEU A 1 171 ? -14.251 0.037 1.388 1.00 94.25 171 LEU A O 1
ATOM 1440 N N . SER A 1 172 ? -13.727 -2.042 0.730 1.00 91.44 172 SER A N 1
ATOM 1441 C CA . SER A 1 172 ? -15.109 -2.529 0.651 1.00 91.44 172 SER A CA 1
ATOM 1442 C C . SER A 1 172 ? -15.627 -3.044 1.994 1.00 91.44 172 SER A C 1
ATOM 1444 O O . SER A 1 172 ? -16.834 -3.000 2.216 1.00 91.44 172 SER A O 1
ATOM 1446 N N . GLN A 1 173 ? -14.737 -3.504 2.877 1.00 92.12 173 GLN A N 1
ATOM 1447 C CA . GLN A 1 173 ? -15.072 -3.949 4.236 1.00 92.12 173 GLN A CA 1
ATOM 1448 C C . GLN A 1 173 ? -15.045 -2.805 5.259 1.00 92.12 173 GLN A C 1
ATOM 1450 O O . GLN A 1 173 ? -15.616 -2.923 6.342 1.00 92.12 173 GLN A O 1
ATOM 1455 N N . LEU A 1 174 ? -14.400 -1.686 4.921 1.00 93.31 174 LEU A N 1
ATOM 1456 C CA . LEU A 1 174 ? -14.266 -0.548 5.816 1.00 93.31 174 LEU A CA 1
ATOM 1457 C C . LEU A 1 174 ? -15.629 0.075 6.161 1.00 93.31 174 LEU A C 1
ATOM 1459 O O . LEU A 1 174 ? -16.387 0.484 5.279 1.00 93.31 174 LEU A O 1
ATOM 1463 N N . SER A 1 175 ? -15.906 0.233 7.458 1.00 91.69 175 SER A N 1
ATOM 1464 C CA . SER A 1 175 ? -17.118 0.909 7.938 1.00 91.69 175 SER A CA 1
ATOM 1465 C C . SER A 1 175 ? -17.299 2.308 7.315 1.00 91.69 175 SER A C 1
ATOM 1467 O O . SER A 1 175 ? -16.369 3.120 7.326 1.00 91.69 175 SER A O 1
ATOM 1469 N N . GLU A 1 176 ? -18.522 2.663 6.888 1.00 91.44 176 GLU A N 1
ATOM 1470 C CA . GLU A 1 176 ? -18.824 3.955 6.228 1.00 91.44 176 GLU A CA 1
ATOM 1471 C C . GLU A 1 176 ? -18.354 5.179 7.021 1.00 91.44 176 GLU A C 1
ATOM 1473 O O . GLU A 1 176 ? -17.897 6.169 6.454 1.00 91.44 176 GLU A O 1
ATOM 1478 N N . LYS A 1 177 ? -18.393 5.105 8.355 1.00 93.25 177 LYS A N 1
ATOM 1479 C CA . LYS A 1 177 ? -17.943 6.189 9.237 1.00 93.25 177 LYS A CA 1
ATOM 1480 C C . LYS A 1 177 ? -16.468 6.562 9.052 1.00 93.25 177 LYS A C 1
ATOM 1482 O O . LYS A 1 177 ? -16.091 7.656 9.469 1.00 93.25 177 LYS A O 1
ATOM 1487 N N . TYR A 1 178 ? -15.645 5.680 8.480 1.00 91.88 178 TYR A N 1
ATOM 1488 C CA . TYR A 1 178 ? -14.229 5.911 8.176 1.00 91.88 178 TYR A CA 1
ATOM 1489 C C . TYR A 1 178 ? -13.990 6.333 6.717 1.00 91.88 178 TYR A C 1
ATOM 1491 O O . TYR A 1 178 ? -12.938 6.897 6.422 1.00 91.88 178 TYR A O 1
ATOM 1499 N N . MET A 1 179 ? -14.962 6.111 5.828 1.00 92.12 179 MET A N 1
ATOM 1500 C CA . MET A 1 179 ? -14.868 6.436 4.406 1.00 92.12 179 MET A CA 1
ATOM 1501 C C . MET A 1 179 ? -15.068 7.932 4.166 1.00 92.12 179 MET A C 1
ATOM 1503 O O . MET A 1 179 ? -16.168 8.466 4.295 1.00 92.12 179 MET A O 1
ATOM 1507 N N . ASP A 1 180 ? -13.996 8.623 3.786 1.00 92.06 180 ASP A N 1
ATOM 1508 C CA . ASP A 1 180 ? -14.048 10.022 3.369 1.00 92.06 180 ASP A CA 1
ATOM 1509 C C . ASP A 1 180 ? -13.971 10.167 1.836 1.00 92.06 180 ASP A C 1
ATOM 1511 O O . ASP A 1 180 ? -13.834 9.198 1.084 1.00 92.06 180 ASP A O 1
ATOM 1515 N N . LYS A 1 181 ? -14.030 11.413 1.349 1.00 93.69 181 LYS A N 1
ATOM 1516 C CA . LYS A 1 181 ? -13.949 11.706 -0.089 1.00 93.69 181 LYS A CA 1
ATOM 1517 C C . LYS A 1 181 ? -12.626 11.245 -0.722 1.00 93.69 181 LYS A C 1
ATOM 1519 O O . LYS A 1 181 ? -12.638 10.848 -1.890 1.00 93.69 181 LYS A O 1
ATOM 1524 N N . LYS A 1 182 ? -11.499 11.303 0.003 1.00 93.44 182 LYS A N 1
ATOM 1525 C CA . LYS A 1 182 ? -10.186 10.876 -0.516 1.00 93.44 182 LYS A CA 1
ATOM 1526 C C . LYS A 1 182 ? -10.167 9.364 -0.729 1.00 93.44 182 LYS A C 1
ATOM 1528 O O . LYS A 1 182 ? -9.842 8.922 -1.827 1.00 93.44 182 LYS A O 1
ATOM 1533 N N . LEU A 1 183 ? -10.589 8.589 0.270 1.00 94.00 183 LEU A N 1
ATOM 1534 C CA . LEU A 1 183 ? -10.660 7.128 0.185 1.00 94.00 183 LEU A CA 1
ATOM 1535 C C . LEU A 1 183 ? -11.684 6.664 -0.853 1.00 94.00 183 LEU A C 1
ATOM 1537 O O . LEU A 1 183 ? -11.406 5.741 -1.614 1.00 94.00 183 LEU A O 1
ATOM 1541 N N . GLY A 1 184 ? -12.831 7.343 -0.956 1.00 93.00 184 GLY A N 1
ATOM 1542 C CA . GLY A 1 184 ? -13.808 7.074 -2.016 1.00 93.00 184 GLY A CA 1
ATOM 1543 C C . GLY A 1 184 ? -13.234 7.302 -3.419 1.00 93.00 184 GLY A C 1
ATOM 1544 O O . GLY A 1 184 ? -13.440 6.487 -4.317 1.00 93.00 184 GLY A O 1
ATOM 1545 N N . SER A 1 185 ? -12.456 8.374 -3.599 1.00 94.62 185 SER A N 1
ATOM 1546 C CA . SER A 1 185 ? -11.787 8.669 -4.874 1.00 94.62 185 SER A CA 1
ATOM 1547 C C . SER A 1 185 ? -10.683 7.656 -5.186 1.00 94.62 185 SER A C 1
ATOM 1549 O O . SER A 1 185 ? -10.568 7.217 -6.328 1.00 94.62 185 SER A O 1
ATOM 1551 N N . LEU A 1 186 ? -9.914 7.246 -4.171 1.00 94.38 186 LEU A N 1
ATOM 1552 C CA . LEU A 1 186 ? -8.891 6.208 -4.291 1.00 94.38 186 LEU A CA 1
ATOM 1553 C C . LEU A 1 186 ? -9.507 4.867 -4.707 1.00 94.38 186 LEU A C 1
ATOM 1555 O O . LEU A 1 186 ? -9.059 4.280 -5.686 1.00 94.38 186 LEU A O 1
ATOM 1559 N N . ARG A 1 187 ? -10.575 4.420 -4.028 1.00 94.38 187 ARG A N 1
ATOM 1560 C CA . ARG A 1 187 ? -11.287 3.174 -4.365 1.00 94.38 187 ARG A CA 1
ATOM 1561 C C . ARG A 1 187 ? -11.740 3.168 -5.822 1.00 94.38 187 ARG A C 1
ATOM 1563 O O . ARG A 1 187 ? -11.550 2.171 -6.516 1.00 94.38 187 ARG A O 1
ATOM 1570 N N . LYS A 1 188 ? -12.315 4.284 -6.283 1.00 93.88 188 LYS A N 1
ATOM 1571 C CA . LYS A 1 188 ? -12.741 4.439 -7.675 1.00 93.88 188 LYS A CA 1
ATOM 1572 C C . LYS A 1 188 ? -11.554 4.342 -8.635 1.00 93.88 188 LYS A C 1
ATOM 1574 O O . LYS A 1 188 ? -11.593 3.513 -9.531 1.00 93.88 188 LYS A O 1
ATOM 1579 N N . ARG A 1 189 ? -10.487 5.117 -8.405 1.00 93.06 189 ARG A N 1
ATOM 1580 C CA . ARG A 1 189 ? -9.268 5.092 -9.235 1.00 93.06 189 ARG A CA 1
ATOM 1581 C C . ARG A 1 189 ? -8.688 3.683 -9.347 1.00 93.06 189 ARG A C 1
ATOM 1583 O O . ARG A 1 189 ? -8.385 3.244 -10.447 1.00 93.06 189 ARG A O 1
ATOM 1590 N N . ILE A 1 190 ? -8.563 2.974 -8.225 1.00 93.12 190 ILE A N 1
ATOM 1591 C CA . ILE A 1 190 ? -8.054 1.599 -8.209 1.00 93.12 190 ILE A CA 1
ATOM 1592 C C . ILE A 1 190 ? -8.961 0.681 -9.039 1.00 93.12 190 ILE A C 1
ATOM 1594 O O . ILE A 1 190 ? -8.469 -0.078 -9.868 1.00 93.12 190 ILE A O 1
ATOM 1598 N N . SER A 1 191 ? -10.280 0.786 -8.855 1.00 91.31 191 SER A N 1
ATOM 1599 C CA . SER A 1 191 ? -11.256 -0.021 -9.601 1.00 91.31 191 SER A CA 1
ATOM 1600 C C . SER A 1 191 ? -11.198 0.253 -11.106 1.00 91.31 191 SER A C 1
ATOM 1602 O O . SER A 1 191 ? -11.251 -0.685 -11.896 1.00 91.31 191 SER A O 1
ATOM 1604 N N . ASP A 1 192 ? -11.041 1.519 -11.503 1.00 90.44 192 ASP A N 1
ATOM 1605 C CA . ASP A 1 192 ? -10.902 1.921 -12.905 1.00 90.44 192 ASP A CA 1
ATOM 1606 C C . ASP A 1 192 ? -9.621 1.318 -13.517 1.00 90.44 192 ASP A C 1
ATOM 1608 O O . ASP A 1 192 ? -9.664 0.757 -14.612 1.00 90.44 192 ASP A O 1
ATOM 1612 N N . VAL A 1 193 ? -8.497 1.351 -12.786 1.00 88.94 193 VAL A N 1
ATOM 1613 C CA . VAL A 1 193 ? -7.229 0.739 -13.223 1.00 88.94 193 VAL A CA 1
ATOM 1614 C C . VAL A 1 193 ? -7.376 -0.773 -13.389 1.00 88.94 193 VAL A C 1
ATOM 1616 O O . VAL A 1 193 ? -6.993 -1.304 -14.431 1.00 88.94 193 VAL A O 1
ATOM 1619 N N . LEU A 1 194 ? -7.970 -1.461 -12.411 1.00 87.44 194 LEU A N 1
ATOM 1620 C CA . LEU A 1 194 ? -8.206 -2.906 -12.479 1.00 87.44 194 LEU A CA 1
ATOM 1621 C C . LEU A 1 194 ? -9.156 -3.288 -13.623 1.00 87.44 194 LEU A C 1
ATOM 1623 O O . LEU A 1 194 ? -8.911 -4.274 -14.311 1.00 87.44 194 LEU A O 1
ATOM 1627 N N . GLY A 1 195 ? -10.203 -2.493 -13.863 1.00 82.56 195 GLY A N 1
ATOM 1628 C CA . GLY A 1 195 ? -11.151 -2.704 -14.961 1.00 82.56 195 GLY A CA 1
ATOM 1629 C C . GLY A 1 195 ? -10.562 -2.431 -16.348 1.00 82.56 195 GLY A C 1
ATOM 1630 O O . GLY A 1 195 ? -11.020 -3.010 -17.329 1.00 82.56 195 GLY A O 1
ATOM 1631 N N . SER A 1 196 ? -9.540 -1.577 -16.433 1.00 76.75 196 SER A N 1
ATOM 1632 C CA . SER A 1 196 ? -8.811 -1.279 -17.674 1.00 76.75 196 SER A CA 1
ATOM 1633 C C . SER A 1 196 ? -7.656 -2.242 -17.979 1.00 76.75 196 SER A C 1
ATOM 1635 O O . SER A 1 196 ? -7.042 -2.134 -19.037 1.00 76.75 196 SER A O 1
ATOM 1637 N N . TYR A 1 197 ? -7.331 -3.160 -17.063 1.00 58.72 197 TYR A N 1
ATOM 1638 C CA . TYR A 1 197 ? -6.185 -4.052 -17.211 1.00 58.72 197 TYR A CA 1
ATOM 1639 C C . TYR A 1 197 ? -6.472 -5.165 -18.232 1.00 58.72 197 TYR A C 1
ATOM 1641 O O . TYR A 1 197 ? -7.197 -6.115 -17.933 1.00 58.72 197 TYR A O 1
ATOM 1649 N N . ASP A 1 198 ? -5.864 -5.069 -19.417 1.00 53.16 198 ASP A N 1
ATOM 1650 C CA . ASP A 1 198 ? -5.822 -6.144 -20.412 1.00 53.16 198 ASP A CA 1
ATOM 1651 C C . ASP A 1 198 ? -4.562 -7.011 -20.199 1.00 53.16 198 ASP A C 1
ATOM 1653 O O . ASP A 1 198 ? -3.445 -6.522 -20.381 1.00 53.16 198 ASP A O 1
ATOM 1657 N N . PRO A 1 199 ? -4.693 -8.304 -19.842 1.00 48.16 199 PRO A N 1
ATOM 1658 C CA . PRO A 1 199 ? -3.555 -9.215 -19.709 1.00 48.16 199 PRO A CA 1
ATOM 1659 C C . PRO A 1 199 ? -2.767 -9.445 -21.010 1.00 48.16 199 PRO A C 1
ATOM 1661 O O . PRO A 1 199 ? -1.702 -10.061 -20.954 1.00 48.16 199 PRO A O 1
ATOM 1664 N N . GLN A 1 200 ? -3.302 -9.048 -22.172 1.00 45.34 200 GLN A N 1
ATOM 1665 C CA . GLN A 1 200 ? -2.654 -9.196 -23.478 1.00 45.34 200 GLN A CA 1
ATOM 1666 C C . GLN A 1 200 ? -1.862 -7.962 -23.926 1.00 45.34 200 GLN A C 1
ATOM 1668 O O . GLN A 1 200 ? -1.054 -8.091 -24.846 1.00 45.34 200 GLN A O 1
ATOM 1673 N N . ASP A 1 201 ? -2.006 -6.813 -23.255 1.00 45.56 201 ASP A N 1
ATOM 1674 C CA . ASP A 1 201 ? -1.189 -5.612 -23.496 1.00 45.56 201 ASP A CA 1
ATOM 1675 C C . ASP A 1 201 ? 0.078 -5.613 -22.622 1.00 45.56 201 ASP A C 1
ATOM 1677 O O . ASP A 1 201 ? 0.484 -4.615 -22.026 1.00 45.56 201 ASP A O 1
ATOM 1681 N N . ASP A 1 202 ? 0.731 -6.775 -22.541 1.00 45.12 202 ASP A N 1
ATOM 1682 C CA . ASP A 1 202 ? 2.140 -6.859 -22.165 1.00 45.12 202 ASP A CA 1
ATOM 1683 C C . ASP A 1 202 ? 2.941 -6.480 -23.414 1.00 45.12 202 ASP A C 1
ATOM 1685 O O . ASP A 1 202 ? 3.539 -7.327 -24.088 1.00 45.12 202 ASP A O 1
ATOM 1689 N N . SER A 1 203 ? 2.861 -5.201 -23.804 1.00 42.25 203 SER A N 1
ATOM 1690 C CA . SER A 1 203 ? 3.734 -4.633 -24.822 1.00 42.25 203 SER A CA 1
ATOM 1691 C C . SER A 1 203 ? 5.151 -4.717 -24.269 1.00 42.25 203 SER A C 1
ATOM 1693 O O . SER A 1 203 ? 5.647 -3.804 -23.599 1.00 42.25 203 SER A O 1
ATOM 1695 N N . GLY A 1 204 ? 5.758 -5.879 -24.500 1.00 39.81 204 GLY A N 1
ATOM 1696 C CA . GLY A 1 204 ? 7.095 -6.217 -24.090 1.00 39.81 204 GLY A CA 1
ATOM 1697 C C . GLY A 1 204 ? 8.009 -5.072 -24.467 1.00 39.81 204 GLY A C 1
ATOM 1698 O O . GLY A 1 204 ? 8.229 -4.783 -25.645 1.00 39.81 204 GLY A O 1
ATOM 1699 N N . VAL A 1 205 ? 8.576 -4.436 -23.450 1.00 37.03 205 VAL A N 1
ATOM 1700 C CA . VAL A 1 205 ? 9.818 -3.701 -23.616 1.00 37.03 205 VAL A CA 1
ATOM 1701 C C . VAL A 1 205 ? 10.863 -4.773 -23.898 1.00 37.03 205 VAL A C 1
ATOM 1703 O O . VAL A 1 205 ? 11.512 -5.313 -23.004 1.00 37.03 205 VAL A O 1
ATOM 1706 N N . THR A 1 206 ? 10.950 -5.168 -25.167 1.00 34.00 206 THR A N 1
ATOM 1707 C CA . THR A 1 206 ? 12.000 -6.040 -25.662 1.00 34.00 206 THR A CA 1
ATOM 1708 C C . THR A 1 206 ? 13.307 -5.305 -25.443 1.00 34.00 206 THR A C 1
ATOM 1710 O O . THR A 1 206 ? 13.594 -4.311 -26.109 1.00 34.00 206 THR A O 1
ATOM 1713 N N . ASN A 1 207 ? 14.101 -5.791 -24.497 1.00 35.09 207 ASN A N 1
ATOM 1714 C CA . ASN A 1 207 ? 15.487 -5.387 -24.381 1.00 35.09 207 ASN A CA 1
ATOM 1715 C C . ASN A 1 207 ? 16.173 -5.720 -25.720 1.00 35.09 207 ASN A C 1
ATOM 1717 O O . ASN A 1 207 ? 15.944 -6.798 -26.278 1.00 35.09 207 ASN A O 1
ATOM 1721 N N . THR A 1 208 ? 17.002 -4.816 -26.240 1.00 37.19 208 THR A N 1
ATOM 1722 C CA . THR A 1 208 ? 17.698 -4.866 -27.549 1.00 37.19 208 THR A CA 1
ATOM 1723 C C . THR A 1 208 ? 18.664 -6.054 -27.741 1.00 37.19 208 THR A C 1
ATOM 1725 O O . THR A 1 208 ? 19.506 -6.046 -28.633 1.00 37.19 208 THR A O 1
ATOM 1728 N N . SER A 1 209 ? 18.533 -7.108 -26.939 1.00 41.84 209 SER A N 1
ATOM 1729 C CA . SER A 1 209 ? 19.414 -8.273 -26.875 1.00 41.84 209 SER A CA 1
ATOM 1730 C C . SER A 1 209 ? 18.707 -9.594 -27.197 1.00 41.84 209 SER A C 1
ATOM 1732 O O . SER A 1 209 ? 19.190 -10.645 -26.783 1.00 41.84 209 SER A O 1
ATOM 1734 N N . GLY A 1 210 ? 17.567 -9.568 -27.903 1.00 33.75 210 GLY A N 1
ATOM 1735 C CA . GLY A 1 210 ? 17.046 -10.721 -28.656 1.00 33.75 210 GLY A CA 1
ATOM 1736 C C . GLY A 1 210 ? 16.940 -12.056 -27.904 1.00 33.75 210 GLY A C 1
ATOM 1737 O O . GLY A 1 210 ? 17.085 -13.109 -28.520 1.00 33.75 210 GLY A O 1
ATOM 1738 N N . LYS A 1 211 ? 16.703 -12.047 -26.588 1.00 29.22 211 LYS A N 1
ATOM 1739 C CA . LYS A 1 211 ? 16.470 -13.263 -25.801 1.00 29.22 211 LYS A CA 1
ATOM 1740 C C . LYS A 1 211 ? 15.141 -13.170 -25.076 1.00 29.22 211 LYS A C 1
ATOM 1742 O O . LYS A 1 211 ? 15.027 -12.574 -24.012 1.00 29.22 211 LYS A O 1
ATOM 1747 N N . ILE A 1 212 ? 14.150 -13.806 -25.685 1.00 35.75 212 ILE A N 1
ATOM 1748 C CA . ILE A 1 212 ? 12.904 -14.201 -25.041 1.00 35.75 212 ILE A CA 1
ATOM 1749 C C . ILE A 1 212 ? 13.259 -15.317 -24.052 1.00 35.75 212 ILE A C 1
ATOM 1751 O O . ILE A 1 212 ? 13.659 -16.403 -24.466 1.00 35.75 212 ILE A O 1
ATOM 1755 N N . VAL A 1 213 ? 13.106 -15.063 -22.752 1.00 31.77 213 VAL A N 1
ATOM 1756 C CA . VAL A 1 213 ? 12.941 -16.129 -21.755 1.00 31.77 213 VAL A CA 1
ATOM 1757 C C . VAL A 1 213 ? 11.530 -16.001 -21.203 1.00 31.77 213 VAL A C 1
ATOM 1759 O O . VAL A 1 213 ? 11.301 -15.504 -20.109 1.00 31.77 213 VAL A O 1
ATOM 1762 N N . ILE A 1 214 ? 10.564 -16.442 -22.004 1.00 38.56 214 ILE A N 1
ATOM 1763 C CA . ILE A 1 214 ? 9.263 -16.857 -21.491 1.00 38.56 214 ILE A CA 1
ATOM 1764 C C . ILE A 1 214 ? 9.380 -18.366 -21.299 1.00 38.56 214 ILE A C 1
ATOM 1766 O O . ILE A 1 214 ? 9.123 -19.138 -22.218 1.00 38.56 214 ILE A O 1
ATOM 1770 N N . SER A 1 215 ? 9.797 -18.803 -20.112 1.00 31.56 215 SER A N 1
ATOM 1771 C CA . SER A 1 215 ? 9.555 -20.179 -19.677 1.00 31.56 215 SER A CA 1
ATOM 1772 C C . SER A 1 215 ? 8.401 -20.173 -18.683 1.00 31.56 215 SER A C 1
ATOM 1774 O O . SER A 1 215 ? 8.588 -20.157 -17.467 1.00 31.56 215 SER A O 1
ATOM 1776 N N . ARG A 1 216 ? 7.176 -20.204 -19.217 1.00 40.00 216 ARG A N 1
ATOM 1777 C CA . ARG A 1 216 ? 6.063 -20.834 -18.507 1.00 40.00 216 ARG A CA 1
ATOM 1778 C C . ARG A 1 216 ? 6.327 -22.340 -18.511 1.00 40.00 216 ARG A C 1
ATOM 1780 O O . ARG A 1 216 ? 5.963 -23.029 -19.455 1.00 40.00 216 ARG A O 1
ATOM 1787 N N . SER A 1 217 ? 6.952 -22.847 -17.458 1.00 29.14 217 SER A N 1
ATOM 1788 C CA . SER A 1 217 ? 6.873 -24.264 -17.102 1.00 29.14 217 SER A CA 1
ATOM 1789 C C . SER A 1 217 ? 6.673 -24.361 -15.597 1.00 29.14 217 SER A C 1
ATOM 1791 O O . SER A 1 217 ? 7.622 -24.388 -14.816 1.00 29.14 217 SER A O 1
ATOM 1793 N N . TRP A 1 218 ? 5.400 -24.345 -15.212 1.00 35.22 218 TRP A N 1
ATOM 1794 C CA . TRP A 1 218 ? 4.949 -24.738 -13.889 1.00 35.22 218 TRP A CA 1
ATOM 1795 C C . TRP A 1 218 ? 4.782 -26.257 -13.882 1.00 35.22 218 TRP A C 1
ATOM 1797 O O . TRP A 1 218 ? 3.855 -26.771 -14.500 1.00 35.22 218 TRP A O 1
ATOM 1807 N N . THR A 1 219 ? 5.663 -26.957 -13.174 1.00 35.44 219 THR A N 1
ATOM 1808 C CA . THR A 1 219 ? 5.397 -28.297 -12.632 1.00 35.44 219 THR A CA 1
ATOM 1809 C C . THR A 1 219 ? 6.011 -28.371 -11.240 1.00 35.44 219 THR A C 1
ATOM 1811 O O . THR A 1 219 ? 7.223 -28.209 -11.091 1.00 35.44 219 THR A O 1
ATOM 1814 N N . SER A 1 220 ? 5.154 -28.556 -10.238 1.00 34.31 220 SER A N 1
ATOM 1815 C CA . SER A 1 220 ? 5.492 -28.754 -8.825 1.00 34.31 220 SER A CA 1
ATOM 1816 C C . SER A 1 220 ? 6.296 -30.040 -8.588 1.00 34.31 220 SER A C 1
ATOM 1818 O O . SER A 1 220 ? 6.131 -31.003 -9.340 1.00 34.31 220 SER A O 1
ATOM 1820 N N . PRO A 1 221 ? 7.068 -30.100 -7.495 1.00 38.25 221 PRO A N 1
ATOM 1821 C CA . PRO A 1 221 ? 7.118 -31.256 -6.605 1.00 38.25 221 PRO A CA 1
ATOM 1822 C C . PRO A 1 221 ? 6.074 -31.129 -5.490 1.00 38.25 221 PRO A C 1
ATOM 1824 O O . PRO A 1 221 ? 5.957 -30.020 -4.918 1.00 38.25 221 PRO A O 1
#

Radius of gyration: 21.8 Å; Cα contacts (8 Å, |Δi|>4): 173; chains: 1; bounding box: 45×43×71 Å

Mean predicted aligned error: 13.27 Å

Foldseek 3Di:
DPDFDDPDPPPQADFDQDPVVRATDGPDDDGDPRLDQDDLVNLLCCCPVPVLVLLVQLVVLVVQLVVCLVVVHPVVSNVVSVLSNLVSLQSLLCQQQPPDDVVVPDHHLCSNAVPRDSPDPQDPVSVVSNVVSVVVNCCVPDHPDPPVPVPDDDPSVVSSLSSLVSLLVSLVRHDPSSDDPSSVVSNVVSVVVNVPDDPPPCVDSPDPPPDDPPPPDDDDD